Protein AF-A0A382Z9B0-F1 (afdb_monomer)

Secondary structure (DSSP, 8-state):
--BTTHHHHHHHHHS-S---TT----HHHHHHHHHHHHSSPPTT---PPPP------GGGEE-TT--EEE-TT-S-----EEEEEEEEE-TTS-EEEEEEEEEE----HHHHHH-GGGHHHHH-S-EEE-S--BSS---S-EEEEEEEEETTEEEEE---EEESGGGBSS-HHHHHHHHHTSGGGG-TT-EEEEE---S--SGGG-SS---TTEEEEEE-TTSSS-EEEEEEEPPGGGGSPPP----

InterPro domains:
  IPR036663 Fumarylacetoacetase-like, C-terminal domain superfamily [G3DSA:3.90.850.10] (28-233)
  IPR036663 Fumarylacetoacetase-like, C-terminal domain superfamily [SSF56529] (29-232)

Nearest PDB structures (foldseek):
  3bqb-assembly1_A  TM=8.529E-01  e=7.911E-12  Saccharolobus solfataricus P2
  2q1d-assembly1_X  TM=8.425E-01  e=8.908E-12  Saccharolobus solfataricus P2
  1wzo-assembly1_A  TM=6.781E-01  e=7.286E-09  Thermus thermophilus HB8
  1i7o-assembly3_C  TM=6.755E-01  e=1.672E-08  Escherichia coli
  5d2i-assembly2_B  TM=5.862E-01  e=6.032E-05  Pseudomonas putida

Organism: NCBI:txid408172

Sequence (247 aa):
LTHTGSMKSRDQMHSGDDMTSEEPVTDSAKMFQMGIDGGKPLPGERGVSPEWFYKGNGTIVRGPGEGLEIPAFALDGGEEPELAGCYFIDRTGTPRRVGFTLGNEWADHETERINYLYLAPSKLRSCAIGPELVTDFAFDELTLECKVERQGKAIYESGPLYSGEQYMSHTLSNCEDHHFKYPLHRVPGDAHVHFFGTSQLSYTTRDWKFQPGDVITISSDGFSAPLLNPVVGGSLDEGRVIRVIKA

Structure (mmCIF, N/CA/C/O backbone):
data_AF-A0A382Z9B0-F1
#
_entry.id   AF-A0A382Z9B0-F1
#
loop_
_atom_site.group_PDB
_atom_site.id
_atom_site.type_symbol
_atom_site.label_atom_id
_atom_site.label_alt_id
_atom_site.label_comp_id
_atom_site.label_asym_id
_atom_site.label_entity_id
_atom_site.label_seq_id
_atom_site.pdbx_PDB_ins_code
_atom_site.Cartn_x
_atom_site.Cartn_y
_atom_site.Cartn_z
_atom_site.occupancy
_atom_site.B_iso_or_equiv
_atom_site.auth_seq_id
_atom_site.auth_comp_id
_atom_site.auth_asym_id
_atom_site.auth_atom_id
_atom_site.pdbx_PDB_model_num
ATOM 1 N N . LEU A 1 1 ? 9.752 3.088 2.507 1.00 61.84 1 LEU A N 1
ATOM 2 C CA . LEU A 1 1 ? 10.674 4.252 2.501 1.00 61.84 1 LEU A CA 1
ATOM 3 C C . LEU A 1 1 ? 11.012 4.640 1.067 1.00 61.84 1 LEU A C 1
ATOM 5 O O . LEU A 1 1 ? 12.009 4.195 0.511 1.00 61.84 1 LEU A O 1
ATOM 9 N N . THR A 1 2 ? 10.148 5.429 0.450 1.00 61.72 2 THR A N 1
ATOM 10 C CA . THR A 1 2 ? 10.228 5.778 -0.978 1.00 61.72 2 THR A CA 1
ATOM 11 C C . THR A 1 2 ? 9.968 7.259 -1.180 1.00 61.72 2 THR A C 1
ATOM 13 O O . THR A 1 2 ? 10.646 7.876 -1.988 1.00 61.72 2 THR A O 1
ATOM 16 N N . HIS A 1 3 ? 9.057 7.870 -0.421 1.00 82.44 3 HIS A N 1
ATOM 17 C CA . HIS A 1 3 ? 8.809 9.311 -0.481 1.00 82.44 3 HIS A CA 1
ATOM 18 C C . HIS A 1 3 ? 9.841 10.083 0.324 1.00 82.44 3 HIS A C 1
ATOM 20 O O . HIS A 1 3 ? 10.155 9.736 1.462 1.00 82.44 3 HIS A O 1
ATOM 26 N N . THR A 1 4 ? 10.306 11.196 -0.230 1.00 63.88 4 THR A N 1
ATOM 27 C CA . THR A 1 4 ? 11.297 12.070 0.413 1.00 63.88 4 THR A CA 1
ATOM 28 C C . THR A 1 4 ? 10.815 12.684 1.731 1.00 63.88 4 THR A C 1
ATOM 30 O O . THR A 1 4 ? 11.615 12.888 2.642 1.00 63.88 4 THR A O 1
ATOM 33 N N . GLY A 1 5 ? 9.503 12.897 1.880 1.00 63.44 5 GLY A N 1
ATOM 34 C CA . GLY A 1 5 ? 8.887 13.338 3.138 1.00 63.44 5 GLY A CA 1
ATOM 35 C C . GLY A 1 5 ? 8.756 12.248 4.214 1.00 63.44 5 GLY A C 1
ATOM 36 O O . GLY A 1 5 ? 8.739 12.576 5.399 1.00 63.44 5 GLY A O 1
ATOM 37 N N . SER A 1 6 ? 8.739 10.964 3.824 1.00 63.03 6 SER A N 1
ATOM 38 C CA . SER A 1 6 ? 8.419 9.831 4.717 1.00 63.03 6 SER A CA 1
ATOM 39 C C . SER A 1 6 ? 9.467 9.564 5.799 1.00 63.03 6 SER A C 1
ATOM 41 O O . SER A 1 6 ? 9.141 9.023 6.858 1.00 63.03 6 SER A O 1
ATOM 43 N N . MET A 1 7 ? 10.715 9.985 5.558 1.00 64.62 7 MET A N 1
ATOM 44 C CA . MET A 1 7 ? 11.834 9.813 6.486 1.00 64.62 7 MET A CA 1
ATOM 45 C C . MET A 1 7 ? 11.515 10.398 7.864 1.00 64.62 7 MET A C 1
ATOM 47 O O . MET A 1 7 ? 11.692 9.713 8.862 1.00 64.62 7 MET A O 1
ATOM 51 N N . LYS A 1 8 ? 10.975 11.626 7.935 1.00 61.44 8 LYS A N 1
ATOM 52 C CA . LYS A 1 8 ? 10.704 12.281 9.226 1.00 61.44 8 LYS A CA 1
ATOM 53 C C . LYS A 1 8 ? 9.698 11.499 10.066 1.00 61.44 8 LYS A C 1
ATOM 55 O O . LYS A 1 8 ? 9.934 11.312 11.253 1.00 61.44 8 LYS A O 1
ATOM 60 N N . SER A 1 9 ? 8.607 11.026 9.463 1.00 61.91 9 SER A N 1
ATOM 61 C CA . SER A 1 9 ? 7.589 10.248 10.178 1.00 61.91 9 SER A CA 1
ATOM 62 C C . SER A 1 9 ? 8.124 8.886 10.627 1.00 61.91 9 SER A C 1
ATOM 64 O O . SER A 1 9 ? 7.876 8.482 11.758 1.00 61.91 9 SER A O 1
ATOM 66 N N . ARG A 1 10 ? 8.898 8.195 9.780 1.00 67.00 10 ARG A N 1
ATOM 67 C CA . ARG A 1 10 ? 9.476 6.876 10.096 1.00 67.00 10 ARG A CA 1
ATOM 68 C C . ARG A 1 10 ? 10.593 6.950 11.135 1.00 67.00 10 ARG A C 1
ATOM 70 O O . ARG A 1 10 ? 10.602 6.146 12.061 1.00 67.00 10 ARG A O 1
ATOM 77 N N . ASP A 1 11 ? 11.486 7.930 11.038 1.00 65.75 11 ASP A N 1
ATOM 78 C CA . ASP A 1 11 ? 12.537 8.131 12.037 1.00 65.75 11 ASP A CA 1
ATOM 79 C C . ASP A 1 11 ? 11.948 8.520 13.391 1.00 65.75 11 ASP A C 1
ATOM 81 O O . ASP A 1 11 ? 12.380 7.987 14.406 1.00 65.75 11 ASP A O 1
ATOM 85 N N . GLN A 1 12 ? 10.914 9.367 13.432 1.00 66.06 12 GLN A N 1
ATOM 86 C CA . GLN A 1 12 ? 10.213 9.693 14.681 1.00 66.06 12 GLN A CA 1
ATOM 87 C C . GLN A 1 12 ? 9.561 8.471 15.337 1.00 66.06 12 GLN A C 1
ATOM 89 O O . GLN A 1 12 ? 9.512 8.401 16.560 1.00 66.06 12 GLN A O 1
ATOM 94 N N . MET A 1 13 ? 9.076 7.499 14.557 1.00 65.38 13 MET A N 1
ATOM 95 C CA . MET A 1 13 ? 8.511 6.264 15.116 1.00 65.38 13 MET A CA 1
ATOM 96 C C . 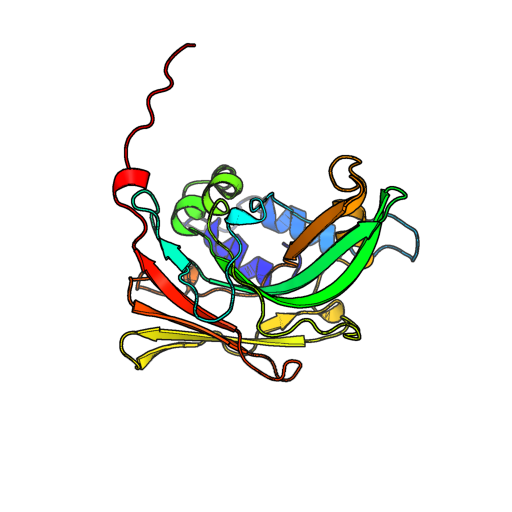MET A 1 13 ? 9.569 5.345 15.743 1.00 65.38 13 MET A C 1
ATOM 98 O O . MET A 1 13 ? 9.223 4.530 16.597 1.00 65.38 13 MET A O 1
ATOM 102 N N . HIS A 1 14 ? 10.837 5.463 15.336 1.00 67.38 14 HIS A N 1
ATOM 103 C CA . HIS A 1 14 ? 11.916 4.561 15.755 1.00 67.38 14 HIS A CA 1
ATOM 104 C C . HIS A 1 14 ? 13.039 5.230 16.560 1.00 67.38 14 HIS A C 1
ATOM 106 O O . HIS A 1 14 ? 13.919 4.531 17.055 1.00 67.38 14 HIS A O 1
ATOM 112 N N . SER A 1 15 ? 13.007 6.553 16.718 1.00 58.47 15 SER A N 1
ATOM 113 C CA . SER A 1 15 ? 13.896 7.299 17.613 1.00 58.47 15 SER A CA 1
ATOM 114 C C . SER A 1 15 ? 13.266 7.314 19.009 1.00 58.47 15 SER A C 1
ATOM 116 O O . SER A 1 15 ? 12.106 7.694 19.149 1.00 58.47 15 SER A O 1
ATOM 118 N N . GLY A 1 16 ? 13.980 6.856 20.040 1.00 52.59 16 GLY A N 1
ATOM 119 C CA . GLY A 1 16 ? 13.473 6.868 21.420 1.00 52.59 16 GLY A CA 1
ATOM 120 C C . GLY A 1 16 ? 13.246 8.288 21.969 1.00 52.59 16 GLY A C 1
ATOM 121 O O . GLY A 1 16 ? 13.796 9.255 21.449 1.00 52.59 16 GLY A O 1
ATOM 122 N N . ASP A 1 17 ? 12.465 8.415 23.050 1.00 47.28 17 ASP A N 1
ATOM 123 C CA . ASP A 1 17 ? 12.086 9.710 23.658 1.00 47.28 17 ASP A CA 1
ATOM 124 C C . ASP A 1 17 ? 13.247 10.454 24.382 1.00 47.28 17 ASP A C 1
ATOM 126 O O . ASP A 1 17 ? 13.067 11.592 24.813 1.00 47.28 17 ASP A O 1
ATOM 130 N N . ASP A 1 18 ? 14.448 9.866 24.483 1.00 45.31 18 ASP A N 1
ATOM 131 C CA . ASP A 1 18 ? 15.636 10.440 25.146 1.00 45.31 18 ASP A CA 1
ATOM 132 C C . ASP A 1 18 ? 16.760 10.737 24.131 1.00 45.31 18 ASP A C 1
ATOM 134 O O . ASP A 1 18 ? 17.672 9.938 23.920 1.00 45.31 18 ASP A O 1
ATOM 138 N N . MET A 1 19 ? 16.730 11.909 23.490 1.00 45.78 19 MET A N 1
ATOM 139 C CA . MET A 1 19 ? 17.732 12.270 22.477 1.00 45.78 19 MET A CA 1
ATOM 140 C C . MET A 1 19 ? 18.941 13.004 23.084 1.00 45.78 19 MET A C 1
ATOM 142 O O . MET A 1 19 ? 18.894 14.211 23.333 1.00 45.78 19 MET A O 1
ATOM 146 N N . THR A 1 20 ? 20.065 12.293 23.246 1.00 38.44 20 THR A N 1
ATOM 147 C CA . THR A 1 20 ? 21.415 12.893 23.276 1.00 38.44 20 THR A CA 1
ATOM 148 C C . THR A 1 20 ? 22.074 12.775 21.893 1.00 38.44 20 THR A C 1
ATOM 150 O O . THR A 1 20 ? 21.783 11.873 21.116 1.00 38.44 20 THR A O 1
ATOM 153 N N . SER A 1 21 ? 22.926 13.740 21.543 1.00 45.28 21 SER A N 1
ATOM 154 C CA . SER A 1 21 ? 23.361 14.089 20.178 1.00 45.28 21 SER A CA 1
ATOM 155 C C . SER A 1 21 ? 24.362 13.139 19.488 1.00 45.28 21 SER A C 1
ATOM 157 O O . SER A 1 21 ? 25.056 13.575 18.572 1.00 45.28 21 SER A O 1
ATOM 159 N N . GLU A 1 22 ? 24.474 11.876 19.904 1.00 44.75 22 GLU A N 1
ATOM 160 C CA . GLU A 1 22 ? 25.495 10.933 19.400 1.00 44.75 22 GLU A CA 1
ATOM 161 C C . GLU A 1 22 ? 24.966 9.506 19.116 1.00 44.75 22 GLU A C 1
ATOM 163 O O . GLU A 1 22 ? 25.732 8.545 19.166 1.00 44.75 22 GLU A O 1
ATOM 168 N N . GLU A 1 23 ? 23.679 9.320 18.793 1.00 51.16 23 GLU A N 1
ATOM 169 C CA . GLU A 1 23 ? 23.196 7.999 18.348 1.00 51.16 23 GLU A CA 1
ATOM 170 C C . GLU A 1 23 ? 23.497 7.698 16.862 1.00 51.16 23 GLU A C 1
ATOM 172 O O . GLU A 1 23 ? 23.471 8.598 16.014 1.00 51.16 23 GLU A O 1
ATOM 177 N N . PRO A 1 24 ? 23.782 6.423 16.516 1.00 53.41 24 PRO A N 1
ATOM 178 C CA . PRO A 1 24 ? 23.981 5.991 15.138 1.00 53.41 24 PRO A CA 1
ATOM 179 C C . PRO A 1 24 ? 22.693 6.146 14.319 1.00 53.41 24 PRO A C 1
ATOM 181 O O . PRO A 1 24 ? 21.609 5.795 14.771 1.00 53.41 24 PRO A O 1
ATOM 184 N N . VAL A 1 25 ? 22.836 6.615 13.075 1.00 69.62 25 VAL A N 1
ATOM 185 C CA . VAL A 1 25 ? 21.759 6.721 12.074 1.00 69.62 25 VAL A CA 1
ATOM 186 C C . VAL A 1 25 ? 20.903 5.442 12.068 1.00 69.62 25 VAL A C 1
ATOM 188 O O . VAL A 1 25 ? 21.455 4.341 11.941 1.00 69.62 25 VAL A O 1
ATOM 191 N N . THR A 1 26 ? 19.577 5.586 12.204 1.00 82.50 26 THR A N 1
ATOM 192 C CA . THR A 1 26 ? 18.617 4.467 12.169 1.00 82.50 26 THR A CA 1
ATOM 193 C C . THR A 1 26 ? 18.765 3.682 10.860 1.00 82.50 26 THR A C 1
ATOM 195 O O . THR A 1 26 ? 19.188 4.222 9.833 1.00 82.50 26 THR A O 1
ATOM 198 N N . ASP A 1 27 ? 18.415 2.394 10.849 1.00 84.94 27 ASP A N 1
ATOM 199 C CA . ASP A 1 27 ? 18.469 1.615 9.603 1.00 84.94 27 ASP A CA 1
ATOM 200 C C . ASP A 1 27 ? 17.491 2.155 8.544 1.00 84.94 27 ASP A C 1
ATOM 202 O O . ASP A 1 27 ? 17.803 2.121 7.353 1.00 84.94 27 ASP A O 1
ATOM 206 N N . SER A 1 28 ? 16.380 2.760 8.974 1.00 83.62 28 SER A N 1
ATOM 207 C CA . SER A 1 28 ? 15.452 3.503 8.115 1.00 83.62 28 SER A CA 1
ATOM 208 C C . SER A 1 28 ? 16.125 4.693 7.427 1.00 83.62 28 SER A C 1
ATOM 210 O O . SER A 1 28 ? 16.036 4.828 6.206 1.00 83.62 28 SER A O 1
ATOM 212 N N . ALA A 1 29 ? 16.864 5.520 8.170 1.00 86.06 29 ALA A N 1
ATOM 213 C CA . ALA A 1 29 ? 17.584 6.658 7.609 1.00 86.06 29 ALA A CA 1
ATOM 214 C C . ALA A 1 29 ? 18.728 6.220 6.677 1.00 86.06 29 ALA A C 1
ATOM 216 O O . ALA A 1 29 ? 18.922 6.822 5.618 1.00 86.06 29 ALA A O 1
ATOM 217 N N . LYS A 1 30 ? 19.441 5.127 6.994 1.00 89.75 30 LYS A N 1
ATOM 218 C CA . LYS A 1 30 ? 20.439 4.539 6.077 1.00 89.75 30 LYS A CA 1
ATOM 219 C C . LYS A 1 30 ? 19.795 4.070 4.772 1.00 89.75 30 LYS A C 1
ATOM 221 O O . LYS A 1 30 ? 20.284 4.415 3.700 1.00 89.75 30 LYS A O 1
ATOM 226 N N . MET A 1 31 ? 18.697 3.315 4.855 1.00 90.56 31 MET A N 1
ATOM 227 C CA . MET A 1 31 ? 17.948 2.836 3.686 1.00 90.56 31 MET A CA 1
ATOM 228 C C . MET A 1 31 ? 17.443 3.998 2.828 1.00 90.56 31 MET A C 1
ATOM 230 O O . MET A 1 31 ? 17.573 3.964 1.605 1.00 90.56 31 MET A O 1
ATOM 234 N N . PHE A 1 32 ? 16.919 5.049 3.461 1.00 89.25 32 PHE A N 1
ATOM 235 C CA . PHE A 1 32 ? 16.477 6.249 2.762 1.00 89.25 32 PHE A CA 1
ATOM 236 C C . PHE A 1 32 ? 17.632 6.943 2.027 1.00 89.25 32 PHE A C 1
ATOM 238 O O . PHE A 1 32 ? 17.496 7.255 0.843 1.00 89.25 32 PHE A O 1
ATOM 245 N N . GLN A 1 33 ? 18.785 7.115 2.684 1.00 91.94 33 GLN A N 1
ATOM 246 C CA . GLN A 1 33 ? 19.971 7.702 2.059 1.00 91.94 33 GLN A CA 1
ATOM 247 C C . GLN A 1 33 ? 20.458 6.867 0.866 1.00 91.94 33 GLN A C 1
ATOM 249 O O . GLN A 1 33 ? 20.724 7.422 -0.196 1.00 91.94 33 GLN A O 1
ATOM 254 N N . MET A 1 34 ? 20.486 5.535 0.987 1.00 95.12 34 MET A N 1
ATOM 255 C CA . MET A 1 34 ? 20.816 4.657 -0.142 1.00 95.12 34 MET A CA 1
ATOM 256 C C . MET A 1 34 ? 19.836 4.833 -1.316 1.00 95.12 34 MET A C 1
ATOM 258 O O . MET A 1 34 ? 20.242 4.763 -2.476 1.00 95.12 34 MET A O 1
ATOM 262 N N . GLY A 1 35 ? 18.553 5.075 -1.028 1.00 95.62 35 GLY A N 1
ATOM 263 C CA . GLY A 1 35 ? 17.548 5.414 -2.034 1.00 95.62 35 GLY A CA 1
ATOM 264 C C . GLY A 1 35 ? 17.842 6.741 -2.734 1.00 95.62 35 GLY A C 1
ATOM 265 O O . GLY A 1 35 ? 17.781 6.804 -3.954 1.00 95.62 35 GLY A O 1
ATOM 266 N N . ILE A 1 36 ? 18.230 7.787 -2.003 1.00 94.38 36 ILE A N 1
ATOM 267 C CA . ILE A 1 36 ? 18.643 9.065 -2.611 1.00 94.38 36 ILE A CA 1
ATOM 268 C C . ILE A 1 36 ? 19.871 8.883 -3.512 1.00 94.38 36 ILE A C 1
ATOM 270 O O . ILE A 1 36 ? 19.900 9.410 -4.623 1.00 94.38 36 ILE A O 1
ATOM 274 N N . ASP A 1 37 ? 20.853 8.109 -3.054 1.00 95.81 37 ASP A N 1
ATOM 275 C CA . ASP A 1 37 ? 22.136 7.961 -3.743 1.00 95.81 37 ASP A CA 1
ATOM 276 C C . ASP A 1 37 ? 22.056 7.048 -4.979 1.00 95.81 37 ASP A C 1
ATOM 278 O O . ASP A 1 37 ? 22.840 7.207 -5.915 1.00 95.81 37 ASP A O 1
ATOM 282 N N . GLY A 1 38 ? 21.131 6.080 -4.998 1.00 96.88 38 GLY A N 1
ATOM 283 C CA . GLY A 1 38 ? 21.094 5.048 -6.041 1.00 96.88 38 GLY A CA 1
ATOM 284 C C . GLY A 1 38 ? 19.711 4.539 -6.443 1.00 96.88 38 GLY A C 1
ATOM 285 O O . GLY A 1 38 ? 19.621 3.569 -7.194 1.00 96.88 38 GLY A O 1
ATOM 286 N N . GLY A 1 39 ? 18.626 5.141 -5.962 1.00 97.12 39 GLY A N 1
ATOM 287 C CA . GLY A 1 39 ? 17.252 4.733 -6.269 1.00 97.12 39 GLY A CA 1
ATOM 288 C C . GLY A 1 39 ? 16.742 5.195 -7.636 1.00 97.12 39 GLY A C 1
ATOM 289 O O . GLY A 1 39 ? 15.736 4.665 -8.115 1.00 97.12 39 GLY A O 1
ATOM 290 N N . LYS A 1 40 ? 17.441 6.136 -8.285 1.00 97.25 40 LYS A N 1
ATOM 291 C CA . LYS A 1 40 ? 17.119 6.664 -9.622 1.00 97.25 40 LYS A CA 1
ATOM 292 C C . LYS A 1 40 ? 18.201 6.302 -10.657 1.00 97.25 40 LYS A C 1
ATOM 294 O O . LYS A 1 40 ? 18.972 7.175 -11.055 1.00 97.25 40 LYS A O 1
ATOM 299 N N . PRO A 1 41 ? 18.312 5.020 -11.058 1.00 97.56 41 PRO A N 1
ATOM 300 C CA . PRO A 1 41 ? 19.312 4.567 -12.025 1.00 97.56 41 PRO A CA 1
ATOM 301 C C . PRO A 1 41 ? 19.012 5.072 -13.448 1.00 97.56 41 PRO A C 1
ATOM 303 O O . PRO A 1 41 ? 17.933 5.600 -13.727 1.00 97.56 41 PRO A O 1
ATOM 306 N N . LEU A 1 42 ? 19.957 4.873 -14.373 1.00 96.50 42 LEU A N 1
ATOM 307 C CA . LEU A 1 42 ? 19.725 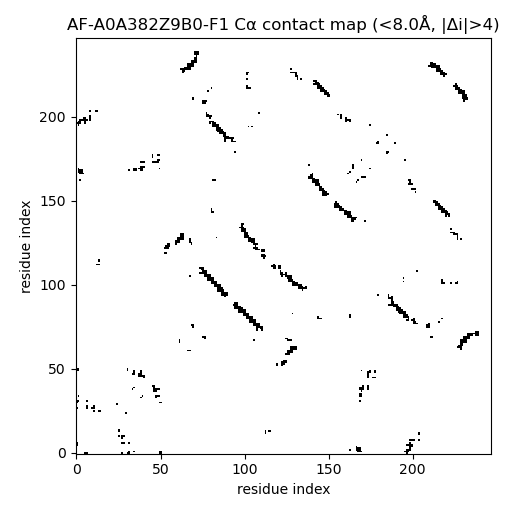5.129 -15.797 1.00 96.50 42 LEU A CA 1
ATOM 308 C C . LEU A 1 42 ? 18.677 4.155 -16.378 1.00 96.50 42 LEU A C 1
ATOM 310 O O . LEU A 1 42 ? 18.499 3.049 -15.860 1.00 96.50 42 LEU A O 1
ATOM 314 N N . PRO A 1 43 ? 17.989 4.517 -17.480 1.00 94.44 43 PRO A N 1
ATOM 315 C CA . PRO A 1 43 ? 17.015 3.633 -18.113 1.00 94.44 43 PRO A CA 1
ATOM 316 C C . PRO A 1 43 ? 17.599 2.258 -18.465 1.00 94.44 43 PRO A C 1
ATOM 318 O O . PRO A 1 43 ? 18.599 2.159 -19.173 1.00 94.44 43 PRO A O 1
ATOM 321 N N . GLY A 1 44 ? 16.938 1.193 -18.005 1.00 93.88 44 GLY A N 1
ATOM 322 C CA . GLY A 1 44 ? 17.359 -0.194 -18.234 1.00 93.88 44 GLY A CA 1
ATOM 323 C C . GLY A 1 44 ? 18.352 -0.746 -17.205 1.00 93.88 44 GLY A C 1
ATOM 324 O O . GLY A 1 44 ? 18.707 -1.922 -17.291 1.00 93.88 44 GLY A O 1
ATOM 325 N N . GLU A 1 45 ? 18.769 0.055 -16.225 1.00 97.44 45 GLU A N 1
ATOM 326 C CA . GLU A 1 45 ? 19.629 -0.377 -15.123 1.00 97.44 45 GLU A CA 1
ATOM 327 C C . GLU A 1 45 ? 18.825 -0.605 -13.837 1.00 97.44 45 GLU A C 1
ATOM 329 O O . GLU A 1 45 ? 17.805 0.037 -13.585 1.00 97.44 45 GLU A O 1
ATOM 334 N N . ARG A 1 46 ? 19.304 -1.531 -13.001 1.00 97.94 46 ARG A N 1
ATOM 335 C CA . ARG A 1 46 ? 18.761 -1.769 -11.659 1.00 97.94 46 ARG A CA 1
ATOM 336 C C . ARG A 1 46 ? 19.489 -0.885 -10.653 1.00 97.94 46 ARG A C 1
ATOM 338 O O . ARG A 1 46 ? 20.715 -0.950 -10.567 1.00 97.94 46 ARG A O 1
ATOM 345 N N . GLY A 1 47 ? 18.734 -0.120 -9.876 1.00 97.94 47 GLY A N 1
ATOM 346 C CA . GLY A 1 47 ? 19.247 0.726 -8.807 1.00 97.94 47 GLY A CA 1
ATOM 347 C C . GLY A 1 47 ? 19.285 0.025 -7.450 1.00 97.94 47 GLY A C 1
ATOM 348 O O . GLY A 1 47 ? 19.246 -1.202 -7.325 1.00 97.94 47 GLY A O 1
ATOM 349 N N . VAL A 1 48 ? 19.369 0.837 -6.400 1.00 97.50 48 VAL A N 1
ATOM 350 C CA . VAL A 1 48 ? 19.241 0.390 -5.011 1.00 97.50 48 VAL A CA 1
ATOM 351 C C . VAL A 1 48 ? 17.808 -0.071 -4.743 1.00 97.50 48 VAL A C 1
ATOM 353 O O . VAL A 1 48 ? 16.839 0.533 -5.208 1.00 97.50 48 VAL A O 1
ATOM 356 N N . SER A 1 49 ? 17.671 -1.130 -3.941 1.00 96.00 49 SER A N 1
ATOM 357 C CA . SER A 1 49 ? 16.360 -1.640 -3.540 1.00 96.00 49 SER A CA 1
ATOM 358 C C . SER A 1 49 ? 15.641 -0.677 -2.602 1.00 96.00 49 SER A C 1
ATOM 360 O O . SER A 1 49 ? 16.230 -0.325 -1.580 1.00 96.00 49 SER A O 1
ATOM 362 N N . PRO A 1 50 ? 14.367 -0.340 -2.863 1.00 95.12 50 PRO A N 1
ATOM 363 C CA . PRO A 1 50 ? 13.535 0.267 -1.839 1.00 95.12 50 PRO A CA 1
ATOM 364 C C . PRO A 1 50 ? 13.252 -0.746 -0.719 1.00 95.12 50 PRO A C 1
ATOM 366 O O . PRO A 1 50 ? 13.387 -1.967 -0.901 1.00 95.12 50 PRO A O 1
ATOM 369 N N . GLU A 1 51 ? 12.829 -0.231 0.434 1.00 92.62 51 GLU A N 1
ATOM 370 C CA . GLU A 1 51 ? 12.106 -1.023 1.430 1.00 92.62 51 GLU A CA 1
ATOM 371 C C . GLU A 1 51 ? 10.799 -1.529 0.807 1.00 92.62 51 GLU A C 1
ATOM 373 O O . GLU A 1 51 ? 10.064 -0.756 0.191 1.00 92.62 51 GLU A O 1
ATOM 378 N N . TRP A 1 52 ? 10.501 -2.814 0.983 1.00 92.50 52 TRP A N 1
ATOM 379 C CA . TRP A 1 52 ? 9.232 -3.404 0.577 1.00 92.50 52 TRP A CA 1
ATOM 380 C C . TRP A 1 52 ? 8.829 -4.501 1.564 1.00 92.50 52 TRP A C 1
ATOM 382 O O . TRP A 1 52 ? 9.678 -5.117 2.213 1.00 92.50 52 TRP A O 1
ATOM 392 N N . PHE A 1 53 ? 7.531 -4.766 1.656 1.00 93.81 53 PHE A N 1
ATOM 393 C CA . PHE A 1 53 ? 6.968 -5.838 2.469 1.00 93.81 53 PHE A CA 1
ATOM 394 C C . PHE A 1 53 ? 5.766 -6.463 1.756 1.00 93.81 53 PHE A C 1
ATOM 396 O O . PHE A 1 53 ? 5.163 -5.869 0.863 1.00 93.81 53 PHE A O 1
ATOM 403 N N . TYR A 1 54 ? 5.413 -7.687 2.148 1.00 95.62 54 TYR A N 1
ATOM 404 C CA . TYR A 1 54 ? 4.217 -8.352 1.646 1.00 95.62 54 TYR A CA 1
ATOM 405 C C . TYR A 1 54 ? 3.005 -7.967 2.495 1.00 95.62 54 TYR A C 1
ATOM 407 O O . TYR A 1 54 ? 2.960 -8.257 3.689 1.00 95.62 54 TYR A O 1
ATOM 415 N N . LYS A 1 55 ? 2.019 -7.336 1.857 1.00 95.56 55 LYS A N 1
ATOM 416 C CA . LYS A 1 55 ? 0.790 -6.870 2.505 1.00 95.56 55 LYS A CA 1
ATOM 417 C C . LYS A 1 55 ? -0.213 -8.000 2.767 1.00 95.56 55 LYS A C 1
ATOM 419 O O . LYS A 1 55 ? -0.845 -8.055 3.817 1.00 95.56 55 LYS A O 1
ATOM 424 N N . GLY A 1 56 ? -0.364 -8.901 1.801 1.00 95.44 56 GLY A N 1
ATOM 425 C CA . GLY A 1 56 ? -1.379 -9.949 1.802 1.00 95.44 56 GLY A CA 1
ATOM 426 C C . GLY A 1 56 ? -1.774 -10.340 0.380 1.00 95.44 56 GLY A C 1
ATOM 427 O O . GLY A 1 56 ? -1.126 -9.944 -0.586 1.00 95.44 56 GLY A O 1
ATOM 428 N N . ASN A 1 57 ? -2.831 -11.141 0.256 1.00 95.56 57 ASN A N 1
ATOM 429 C CA . ASN A 1 57 ? -3.357 -11.598 -1.033 1.00 95.56 57 ASN A CA 1
ATOM 430 C C . ASN A 1 57 ? -4.658 -10.852 -1.400 1.00 95.56 57 ASN A C 1
ATOM 432 O O . ASN A 1 57 ? -5.096 -9.948 -0.697 1.00 95.56 57 ASN A O 1
ATOM 436 N N . GLY A 1 58 ? -5.323 -11.252 -2.484 1.00 95.44 58 GLY A N 1
ATOM 437 C CA . GLY A 1 58 ? -6.554 -10.591 -2.933 1.00 95.44 58 GLY A CA 1
ATOM 438 C C . GLY A 1 58 ? -7.712 -10.574 -1.921 1.00 95.44 58 GLY A C 1
ATOM 439 O O . GLY A 1 58 ? -8.613 -9.758 -2.073 1.00 95.44 58 GLY A O 1
ATOM 440 N N . THR A 1 59 ? -7.716 -11.416 -0.877 1.00 96.19 59 THR A N 1
ATOM 441 C CA . THR A 1 59 ? -8.844 -11.488 0.075 1.00 96.19 59 THR A CA 1
ATOM 442 C C . THR A 1 59 ? -8.878 -10.327 1.069 1.00 96.19 59 THR A C 1
ATOM 444 O O . THR A 1 59 ? -9.899 -10.102 1.722 1.00 96.19 59 THR A O 1
ATOM 447 N N . ILE A 1 60 ? -7.767 -9.601 1.213 1.00 96.25 60 ILE A N 1
ATOM 448 C CA . ILE A 1 60 ? -7.647 -8.466 2.139 1.00 96.25 60 ILE A CA 1
ATOM 449 C C . ILE A 1 60 ? -7.968 -7.117 1.479 1.00 96.25 60 ILE A C 1
ATOM 451 O O . ILE A 1 60 ? -8.031 -6.103 2.171 1.00 96.25 60 ILE A O 1
ATOM 455 N N . VAL A 1 61 ? -8.166 -7.099 0.157 1.00 98.00 61 VAL A N 1
ATOM 456 C CA . VAL A 1 61 ? -8.462 -5.879 -0.599 1.00 98.00 61 VAL A CA 1
ATOM 457 C C . VAL A 1 61 ? -9.911 -5.464 -0.353 1.00 98.00 61 VAL A C 1
ATOM 459 O O . VAL A 1 61 ? -10.809 -6.308 -0.274 1.00 98.00 61 VAL A O 1
ATOM 462 N N . ARG A 1 62 ? -10.118 -4.159 -0.207 1.00 98.50 62 ARG A N 1
ATOM 463 C CA . ARG A 1 62 ? -11.404 -3.504 0.005 1.00 98.50 62 ARG A CA 1
ATOM 464 C C . ARG A 1 62 ? -11.634 -2.428 -1.048 1.00 98.50 62 ARG A C 1
ATOM 466 O O . ARG A 1 62 ? -10.694 -1.777 -1.503 1.00 98.50 62 ARG A O 1
ATOM 473 N N . GLY A 1 63 ? -12.886 -2.261 -1.440 1.00 98.19 63 GLY A N 1
ATOM 474 C CA . GLY A 1 63 ? -13.337 -1.185 -2.310 1.00 98.19 63 GLY A CA 1
ATOM 475 C C . GLY A 1 63 ? -13.818 0.047 -1.534 1.00 98.19 63 GLY A C 1
ATOM 476 O O . GLY A 1 63 ? -13.821 0.061 -0.299 1.00 98.19 63 GLY A O 1
ATOM 477 N N . PRO A 1 64 ? -14.274 1.085 -2.251 1.00 98.06 64 PRO A N 1
ATOM 478 C CA . PRO A 1 64 ? -14.916 2.245 -1.644 1.00 98.06 64 PRO A CA 1
ATOM 479 C C . PRO A 1 64 ? -16.162 1.849 -0.839 1.00 98.06 64 PRO A C 1
ATOM 481 O O . PRO A 1 64 ? -17.010 1.092 -1.305 1.00 98.06 64 PRO A O 1
ATOM 484 N N . GLY A 1 65 ? -16.282 2.389 0.368 1.00 98.19 65 GLY A N 1
ATOM 485 C CA . GLY A 1 65 ? -17.374 2.151 1.310 1.00 98.19 65 GLY A CA 1
ATOM 486 C C . GLY A 1 65 ? -17.230 0.874 2.140 1.00 98.19 65 GLY A C 1
ATOM 487 O O . GLY A 1 65 ? -17.978 0.695 3.100 1.00 98.19 65 GLY A O 1
ATOM 488 N N . GLU A 1 66 ? -16.273 0.001 1.820 1.00 98.44 66 GLU A N 1
ATOM 489 C CA . GLU A 1 66 ? -16.042 -1.229 2.576 1.00 98.44 66 GLU A CA 1
ATOM 490 C C . GLU A 1 66 ? -15.185 -0.987 3.827 1.00 98.44 66 GLU A C 1
ATOM 492 O O . GLU A 1 66 ? -14.342 -0.089 3.867 1.00 98.44 66 GLU A O 1
ATOM 497 N N . GLY A 1 67 ? -15.411 -1.800 4.862 1.00 98.06 67 GLY A N 1
ATOM 498 C CA . GLY A 1 67 ? -14.795 -1.627 6.175 1.00 98.06 67 GLY A CA 1
ATOM 499 C C . GLY A 1 67 ? -13.296 -1.932 6.208 1.00 98.06 67 GLY A C 1
ATOM 500 O O . GLY A 1 67 ? -12.862 -2.984 5.734 1.00 98.06 67 GLY A O 1
ATOM 501 N N . LEU A 1 68 ? -12.526 -1.039 6.835 1.00 98.31 68 LEU A N 1
ATOM 502 C CA . LEU A 1 68 ? -11.152 -1.287 7.272 1.00 98.31 68 LEU A CA 1
ATOM 503 C C . LEU A 1 68 ? -11.173 -1.766 8.722 1.00 98.31 68 LEU A C 1
ATOM 505 O O . LEU A 1 68 ? -11.567 -1.038 9.634 1.00 98.31 68 LEU A O 1
ATOM 509 N N . GLU A 1 69 ? -10.807 -3.027 8.920 1.00 96.81 69 GLU A N 1
ATOM 510 C CA . GLU A 1 69 ? -10.949 -3.704 10.205 1.00 96.81 69 GLU A CA 1
ATOM 511 C C . GLU A 1 69 ? -9.816 -3.337 11.165 1.00 96.81 69 GLU A C 1
ATOM 513 O O . GLU A 1 69 ? -8.646 -3.267 10.781 1.00 96.81 69 GLU A O 1
ATOM 518 N N . ILE A 1 70 ? -10.161 -3.162 12.441 1.00 96.56 70 ILE A N 1
ATOM 519 C CA . ILE A 1 70 ? -9.222 -3.233 13.565 1.00 96.56 70 ILE A CA 1
ATOM 520 C C . ILE A 1 70 ? -9.403 -4.615 14.209 1.00 96.56 70 ILE A C 1
ATOM 522 O O . ILE A 1 70 ? -10.360 -4.796 14.973 1.00 96.56 70 ILE A O 1
ATOM 526 N N . PRO A 1 71 ? -8.547 -5.609 13.894 1.00 93.94 71 PRO A N 1
ATOM 527 C CA . PRO A 1 71 ? -8.634 -6.939 14.490 1.00 93.94 71 PRO A CA 1
ATOM 528 C C . PRO A 1 71 ? -8.567 -6.889 16.015 1.00 93.94 71 PRO A C 1
ATOM 530 O O . PRO A 1 71 ? -7.891 -6.038 16.584 1.00 93.94 71 PRO A O 1
ATOM 533 N N . ALA A 1 72 ? -9.192 -7.850 16.697 1.00 93.69 72 ALA A N 1
ATOM 534 C CA . ALA A 1 72 ? -9.258 -7.848 18.164 1.00 93.69 72 ALA A CA 1
ATOM 535 C C . ALA A 1 72 ? -7.885 -7.935 18.870 1.00 93.69 72 ALA A C 1
ATOM 537 O O . ALA A 1 72 ? -7.780 -7.593 20.046 1.00 93.69 72 ALA A O 1
ATOM 538 N N . PHE A 1 73 ? -6.843 -8.408 18.176 1.00 93.69 73 PHE A N 1
ATOM 539 C CA . PHE A 1 73 ? -5.464 -8.441 18.678 1.00 93.69 73 PHE A CA 1
ATOM 540 C C . PHE A 1 73 ? -4.634 -7.212 18.280 1.00 93.69 73 PHE A C 1
ATOM 542 O O . PHE A 1 73 ? -3.500 -7.087 18.743 1.00 93.69 73 PHE A O 1
ATOM 549 N N . ALA A 1 74 ? -5.145 -6.362 17.384 1.00 95.00 74 ALA A N 1
ATOM 550 C CA . ALA A 1 74 ? -4.444 -5.171 16.932 1.00 95.00 74 ALA A CA 1
ATOM 551 C C . ALA A 1 74 ? -4.414 -4.122 18.046 1.00 95.00 74 ALA A C 1
ATOM 553 O O . ALA A 1 74 ? -5.337 -4.024 18.858 1.00 95.00 74 ALA A O 1
ATOM 554 N N . LEU A 1 75 ? -3.338 -3.343 18.085 1.00 95.19 75 LEU A N 1
ATOM 555 C CA . LEU A 1 75 ? -3.163 -2.296 19.093 1.00 95.19 75 LEU A CA 1
ATOM 556 C C . LEU A 1 75 ? -3.749 -0.958 18.634 1.00 95.19 75 LEU A C 1
ATOM 558 O O . LEU A 1 75 ? -4.153 -0.146 19.473 1.00 95.19 75 LEU A O 1
ATOM 562 N N . ASP A 1 76 ? -3.839 -0.765 17.318 1.00 94.88 76 ASP A N 1
ATOM 563 C CA . ASP A 1 76 ? -4.480 0.370 16.665 1.00 94.88 76 ASP A CA 1
ATOM 564 C C . ASP A 1 76 ? -4.808 0.057 15.190 1.00 94.88 76 ASP A C 1
ATOM 566 O O . ASP A 1 76 ? -4.448 -1.000 14.660 1.00 94.88 76 ASP A O 1
ATOM 570 N N . GLY A 1 77 ? -5.480 1.000 14.533 1.00 94.06 77 GLY A N 1
ATOM 571 C CA . GLY A 1 77 ? -5.476 1.165 13.082 1.00 94.06 77 GLY A CA 1
ATOM 572 C C . GLY A 1 77 ? -4.604 2.350 12.658 1.00 94.06 77 GLY A C 1
ATOM 573 O O . GLY A 1 77 ? -4.167 3.148 13.490 1.00 94.06 77 GLY A O 1
ATOM 574 N N . GLY A 1 78 ? -4.361 2.494 11.363 1.00 95.62 78 GLY A N 1
ATOM 575 C CA . GLY A 1 78 ? -3.451 3.505 10.847 1.00 95.62 78 GLY A CA 1
ATOM 576 C C . GLY A 1 78 ? -3.607 3.661 9.351 1.00 95.62 78 GLY A C 1
ATOM 577 O O . GLY A 1 78 ? -3.455 2.697 8.606 1.00 95.62 78 GLY A O 1
ATOM 578 N N . GLU A 1 79 ? -3.941 4.867 8.914 1.00 96.62 79 GLU A N 1
ATOM 579 C CA . GLU A 1 79 ? -4.072 5.196 7.505 1.00 96.62 79 GLU A CA 1
ATOM 580 C C . GLU A 1 79 ? -2.706 5.485 6.878 1.00 96.62 79 GLU A C 1
ATOM 582 O O . GLU A 1 79 ? -1.891 6.219 7.437 1.00 96.62 79 GLU A O 1
ATOM 587 N N . GLU A 1 80 ? -2.474 4.935 5.691 1.00 96.88 80 GLU A N 1
ATOM 588 C CA . GLU A 1 80 ? -1.353 5.312 4.832 1.00 96.88 80 GLU A CA 1
ATOM 589 C C . GLU A 1 80 ? -1.932 5.636 3.451 1.00 96.88 80 GLU A C 1
ATOM 591 O O . GLU A 1 80 ? -2.197 4.729 2.656 1.00 96.88 80 GLU A O 1
ATOM 596 N N . PRO A 1 81 ? -2.238 6.920 3.189 1.00 96.56 81 PRO A N 1
ATOM 597 C CA . PRO A 1 81 ? -2.791 7.353 1.916 1.00 96.56 81 PRO A CA 1
ATOM 598 C C . PRO A 1 81 ? -1.719 7.337 0.829 1.00 96.56 81 PRO A C 1
ATOM 600 O O . PRO A 1 81 ? -0.696 8.014 0.934 1.00 96.56 81 PRO A O 1
ATOM 603 N N . GLU A 1 82 ? -1.966 6.583 -0.236 1.00 95.69 82 GLU A N 1
ATOM 604 C CA . GLU A 1 82 ? -0.968 6.327 -1.270 1.00 95.69 82 GLU A CA 1
ATOM 605 C C . GLU A 1 82 ? -1.562 6.285 -2.677 1.00 95.69 82 GLU A C 1
ATOM 607 O O . GLU A 1 82 ? -2.760 6.084 -2.885 1.00 95.69 82 GLU A O 1
ATOM 612 N N . LEU A 1 83 ? -0.676 6.405 -3.665 1.00 95.88 83 LEU A N 1
ATOM 613 C CA . LEU A 1 83 ? -0.938 5.946 -5.021 1.00 95.88 83 LEU A CA 1
ATOM 614 C C . LEU A 1 83 ? -0.520 4.474 -5.122 1.00 95.88 83 LEU A C 1
ATOM 616 O O . LEU A 1 83 ? 0.590 4.115 -4.723 1.00 95.88 83 LEU A O 1
ATOM 620 N N . ALA A 1 84 ? -1.380 3.629 -5.686 1.00 97.69 84 ALA A N 1
ATOM 621 C CA . ALA A 1 84 ? -1.097 2.216 -5.901 1.00 97.69 84 ALA A CA 1
ATOM 622 C C . ALA A 1 84 ? -1.117 1.868 -7.394 1.00 97.69 84 ALA A C 1
ATOM 624 O O . ALA A 1 84 ? -2.042 2.227 -8.124 1.00 97.69 84 ALA A O 1
ATOM 625 N N . GLY A 1 85 ? -0.099 1.148 -7.860 1.00 98.25 85 GLY A N 1
ATOM 626 C CA . GLY A 1 85 ? -0.052 0.596 -9.213 1.00 98.25 85 GLY A CA 1
ATOM 627 C C . GLY A 1 85 ? -0.793 -0.735 -9.290 1.00 98.25 85 GLY A C 1
ATOM 628 O O . GLY A 1 85 ? -0.621 -1.588 -8.419 1.00 98.25 85 GLY A O 1
ATOM 629 N N . CYS A 1 86 ? -1.584 -0.933 -10.342 1.00 98.56 86 CYS A N 1
ATOM 630 C CA . CYS A 1 86 ? -2.302 -2.180 -10.605 1.00 98.56 86 CYS A CA 1
ATOM 631 C C . CYS A 1 86 ? -1.704 -2.898 -11.815 1.00 98.56 86 CYS A C 1
ATOM 633 O O . CYS A 1 86 ? -1.512 -2.297 -12.876 1.00 98.56 86 CYS A O 1
ATOM 635 N N . TYR A 1 87 ? -1.450 -4.197 -11.674 1.00 98.69 87 TYR A N 1
ATOM 636 C CA . TYR A 1 87 ? -0.759 -5.007 -12.675 1.00 98.69 87 TYR A CA 1
ATOM 637 C C . TYR A 1 87 ? -1.431 -6.361 -12.861 1.00 98.69 87 TYR A C 1
ATOM 639 O O . TYR A 1 87 ? -2.036 -6.896 -11.933 1.00 98.69 87 TYR A O 1
ATOM 647 N N . PHE A 1 88 ? -1.228 -6.963 -14.029 1.00 98.50 88 PHE A N 1
ATOM 648 C CA . PHE A 1 88 ? -1.410 -8.398 -14.227 1.00 98.50 88 PHE A CA 1
ATOM 649 C C . PHE A 1 88 ? -0.169 -9.011 -14.869 1.00 98.50 88 PHE A C 1
ATOM 651 O O . PHE A 1 88 ? 0.591 -8.329 -15.560 1.00 98.50 88 PHE A O 1
ATOM 658 N N . ILE A 1 89 ? 0.027 -10.308 -14.669 1.00 98.75 89 ILE A N 1
ATOM 659 C CA . ILE A 1 89 ? 1.076 -11.066 -15.341 1.00 98.75 89 ILE A CA 1
ATOM 660 C C . ILE A 1 89 ? 0.479 -11.747 -16.565 1.00 98.75 89 ILE A C 1
ATOM 662 O O . ILE A 1 89 ? -0.435 -12.569 -16.461 1.00 98.75 89 ILE A O 1
ATOM 666 N N . ASP A 1 90 ? 0.986 -11.408 -17.748 1.00 98.56 90 ASP A N 1
ATOM 667 C CA . ASP A 1 90 ? 0.478 -11.995 -18.981 1.00 98.56 90 ASP A CA 1
ATOM 668 C C . ASP A 1 90 ? 0.858 -13.480 -19.132 1.00 98.56 90 ASP A C 1
ATOM 670 O O . ASP A 1 90 ? 1.610 -14.061 -18.348 1.00 98.56 90 ASP A O 1
ATOM 674 N N . ARG A 1 91 ? 0.344 -14.117 -20.191 1.00 98.31 91 ARG A N 1
ATOM 675 C CA . ARG A 1 91 ? 0.558 -15.550 -20.470 1.00 98.31 91 ARG A CA 1
ATOM 676 C C . ARG A 1 91 ? 2.030 -15.947 -20.638 1.00 98.31 91 ARG A C 1
ATOM 678 O O . ARG A 1 91 ? 2.332 -17.134 -20.603 1.00 98.31 91 ARG A O 1
ATOM 685 N N . THR A 1 92 ? 2.924 -14.983 -20.852 1.00 98.12 92 THR A N 1
ATOM 686 C CA . THR A 1 92 ? 4.367 -15.202 -21.019 1.00 98.12 92 THR A CA 1
ATOM 687 C C . THR A 1 92 ? 5.156 -14.996 -19.725 1.00 98.12 92 THR A C 1
ATOM 689 O O . THR A 1 92 ? 6.368 -15.187 -19.721 1.00 98.12 92 THR A O 1
ATOM 692 N N . GLY A 1 93 ? 4.491 -14.618 -18.627 1.00 98.12 93 GLY A N 1
ATOM 693 C CA . GLY A 1 93 ? 5.154 -14.238 -17.378 1.00 98.12 93 GLY A CA 1
ATOM 694 C C . GLY A 1 93 ? 5.653 -12.789 -17.379 1.00 98.12 93 GLY A C 1
ATOM 695 O O . GLY A 1 93 ? 6.492 -12.431 -16.552 1.00 98.12 93 GLY A O 1
ATOM 696 N N . THR A 1 94 ? 5.182 -11.954 -18.313 1.00 98.50 94 THR A N 1
ATOM 697 C CA . THR A 1 94 ? 5.569 -10.540 -18.391 1.00 98.50 94 THR A CA 1
ATOM 698 C C . THR A 1 94 ? 4.592 -9.686 -17.578 1.00 98.50 94 THR A C 1
ATOM 700 O O . THR A 1 94 ? 3.389 -9.733 -17.856 1.00 98.50 94 THR A O 1
ATOM 703 N N . PRO A 1 95 ? 5.067 -8.884 -16.607 1.00 98.50 95 PRO A N 1
ATOM 704 C CA . PRO A 1 95 ? 4.218 -7.930 -15.905 1.00 98.50 95 PRO A CA 1
ATOM 705 C C . PRO A 1 95 ? 3.671 -6.857 -16.848 1.00 98.50 95 PRO A C 1
ATOM 707 O O . PRO A 1 95 ? 4.390 -6.314 -17.689 1.00 98.50 95 PRO A O 1
ATOM 710 N N . ARG A 1 96 ? 2.391 -6.530 -16.692 1.00 98.44 96 ARG A N 1
ATOM 711 C CA . ARG A 1 96 ? 1.683 -5.485 -17.432 1.00 98.44 96 ARG A CA 1
ATOM 712 C C . ARG A 1 96 ? 1.018 -4.554 -16.436 1.00 98.44 96 ARG A C 1
ATOM 714 O O . ARG A 1 96 ? 0.093 -4.962 -15.738 1.00 98.44 96 ARG A O 1
ATOM 721 N N . ARG A 1 97 ? 1.476 -3.305 -16.379 1.00 98.38 97 ARG A N 1
ATOM 722 C CA . ARG A 1 97 ? 0.788 -2.247 -15.636 1.00 98.38 97 ARG A CA 1
ATOM 723 C C . ARG A 1 97 ? -0.499 -1.887 -16.369 1.00 98.38 97 ARG A C 1
ATOM 725 O O . ARG A 1 97 ? -0.465 -1.598 -17.562 1.00 98.38 97 ARG A O 1
ATOM 732 N N . VAL A 1 98 ? -1.612 -1.924 -15.650 1.00 98.25 98 VAL A N 1
ATOM 733 C CA . VAL A 1 98 ? -2.927 -1.512 -16.153 1.00 98.25 98 VAL A CA 1
ATOM 734 C C . VAL A 1 98 ? -3.133 -0.022 -15.915 1.00 98.25 98 VAL A C 1
ATOM 736 O O . VAL A 1 98 ? -3.633 0.673 -16.790 1.00 98.25 98 VAL A O 1
ATOM 739 N N . GLY A 1 99 ? -2.724 0.470 -14.746 1.00 97.94 99 GLY A N 1
ATOM 740 C CA . GLY A 1 99 ? -2.906 1.860 -14.349 1.00 97.94 99 GLY A CA 1
ATOM 741 C C . GLY A 1 99 ? -2.632 2.068 -12.867 1.00 97.94 99 GLY A C 1
ATOM 742 O O . GLY A 1 99 ? -2.017 1.216 -12.216 1.00 97.94 99 GLY A O 1
ATOM 743 N N . PHE A 1 100 ? -3.130 3.182 -12.344 1.00 98.12 100 PHE A N 1
ATOM 744 C CA . PHE A 1 100 ? -2.994 3.573 -10.948 1.00 98.12 100 PHE A CA 1
ATOM 745 C C . PHE A 1 100 ? -4.335 3.899 -10.304 1.00 98.12 100 PHE A C 1
ATOM 747 O O . PHE A 1 100 ? -5.283 4.299 -10.973 1.00 98.12 100 PHE A O 1
ATOM 754 N N . THR A 1 101 ? -4.392 3.744 -8.990 1.00 98.12 101 THR A N 1
ATOM 755 C CA . THR A 1 101 ? -5.565 4.020 -8.161 1.00 98.12 101 THR A CA 1
ATOM 756 C C . THR A 1 101 ? -5.134 4.703 -6.872 1.00 98.12 101 THR A C 1
ATOM 758 O O . THR A 1 101 ? -4.022 4.462 -6.396 1.00 98.12 101 THR A O 1
ATOM 761 N N . LEU A 1 102 ? -6.020 5.494 -6.264 1.00 98.12 102 LEU A N 1
ATOM 762 C CA . LEU A 1 102 ? -5.858 5.837 -4.853 1.00 98.12 102 LEU A CA 1
ATOM 763 C C . LEU A 1 102 ? -5.903 4.558 -4.018 1.00 98.12 102 LEU A C 1
ATOM 765 O O . LEU A 1 102 ? -6.586 3.589 -4.379 1.00 98.12 102 LEU A O 1
ATOM 769 N N . GLY A 1 103 ? -5.180 4.568 -2.907 1.00 97.94 103 GLY A N 1
ATOM 770 C CA . GLY A 1 103 ? -5.147 3.463 -1.975 1.00 97.94 103 GLY A CA 1
ATOM 771 C C . GLY A 1 103 ? -4.947 3.908 -0.533 1.00 97.94 103 GLY A C 1
ATOM 772 O O . GLY A 1 103 ? -4.382 4.964 -0.260 1.00 97.94 103 GLY A O 1
ATOM 773 N N . ASN A 1 104 ? -5.417 3.067 0.383 1.00 98.19 104 ASN A N 1
ATOM 774 C CA . ASN A 1 104 ? -5.127 3.147 1.808 1.00 98.19 104 ASN A CA 1
ATOM 775 C C . ASN A 1 104 ? -4.433 1.855 2.247 1.00 98.19 104 ASN A C 1
ATOM 777 O O . ASN A 1 104 ? -5.0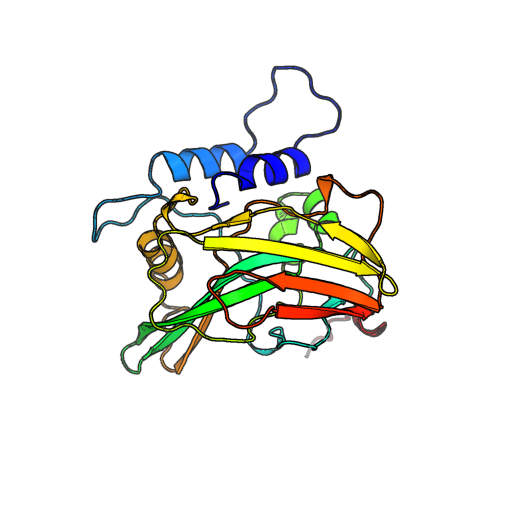64 0.788 2.293 1.00 98.19 104 ASN A O 1
ATOM 781 N N . GLU A 1 105 ? -3.144 1.941 2.563 1.00 96.88 105 GLU A N 1
ATOM 782 C CA . GLU A 1 105 ? -2.397 0.842 3.169 1.00 96.88 105 GLU A CA 1
ATOM 783 C C . GLU A 1 105 ? -2.656 0.840 4.684 1.00 96.88 105 GLU A C 1
ATOM 785 O O . GLU A 1 105 ? -1.951 1.443 5.479 1.00 96.88 105 GLU A O 1
ATOM 790 N N . TRP A 1 106 ? -3.745 0.188 5.091 1.00 97.50 106 TRP A N 1
ATOM 791 C CA . TRP A 1 106 ? -4.184 0.192 6.487 1.00 97.50 106 TRP A CA 1
ATOM 792 C C . TRP A 1 106 ? -3.249 -0.630 7.380 1.00 97.50 106 TRP A C 1
ATOM 794 O O . TRP A 1 106 ? -3.063 -1.817 7.122 1.00 97.50 106 TRP A O 1
ATOM 804 N N . ALA A 1 107 ? -2.693 -0.049 8.440 1.00 96.12 107 ALA A N 1
ATOM 805 C CA . ALA A 1 107 ? -1.630 -0.657 9.242 1.00 96.12 107 ALA A CA 1
ATOM 806 C C . ALA A 1 107 ? -1.870 -0.552 10.758 1.00 96.12 107 ALA A C 1
ATOM 808 O O . ALA A 1 107 ? -2.733 0.180 11.227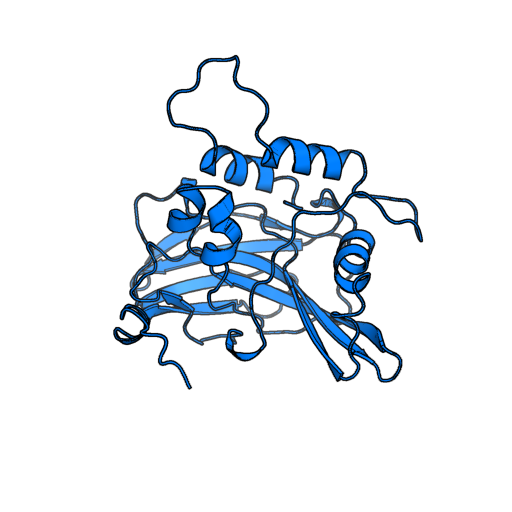 1.00 96.12 107 ALA A O 1
ATOM 809 N N . ASP A 1 108 ? -1.084 -1.298 11.535 1.00 96.00 108 ASP A N 1
ATOM 810 C CA . ASP A 1 108 ? -1.044 -1.220 13.001 1.00 96.00 108 ASP A CA 1
ATOM 811 C C . ASP A 1 108 ? 0.283 -0.589 13.454 1.00 96.00 108 ASP A C 1
ATOM 813 O O . ASP A 1 108 ? 1.247 -1.280 13.801 1.00 96.00 108 ASP A O 1
ATOM 817 N N . HIS A 1 109 ? 0.361 0.743 13.394 1.00 93.69 109 HIS A N 1
ATOM 818 C CA . HIS A 1 109 ? 1.592 1.486 13.700 1.00 93.69 109 HIS A CA 1
ATOM 819 C C . HIS A 1 109 ? 2.067 1.307 15.140 1.00 93.69 109 HIS A C 1
ATOM 821 O O . HIS A 1 109 ? 3.263 1.383 15.411 1.00 93.69 109 HIS A O 1
ATOM 827 N N . GLU A 1 110 ? 1.157 1.020 16.068 1.00 95.00 110 GLU A N 1
ATOM 828 C CA . GLU A 1 110 ? 1.521 0.751 17.455 1.00 95.00 110 GLU A CA 1
ATOM 829 C C . GLU A 1 110 ? 2.255 -0.579 17.601 1.00 95.00 110 GLU A C 1
ATOM 831 O O . GLU A 1 110 ? 3.259 -0.641 18.309 1.00 95.00 110 GLU A O 1
ATOM 836 N N . THR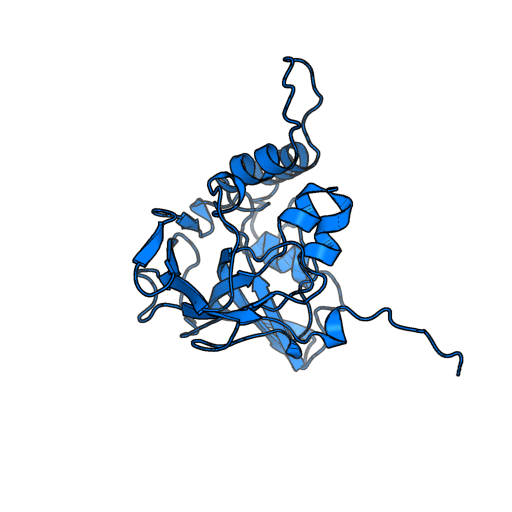 A 1 111 ? 1.847 -1.610 16.857 1.00 95.69 111 THR A N 1
ATOM 837 C CA . THR A 1 111 ? 2.617 -2.856 16.751 1.00 95.69 111 THR A CA 1
ATOM 838 C C . THR A 1 111 ? 3.991 -2.629 16.116 1.00 95.69 111 THR A C 1
ATOM 840 O O . THR A 1 111 ? 4.984 -3.163 16.612 1.00 95.69 111 THR A O 1
ATOM 843 N N . GLU A 1 112 ? 4.078 -1.824 15.053 1.00 93.56 112 GLU A N 1
ATOM 844 C CA . GLU A 1 112 ? 5.353 -1.498 14.392 1.00 93.56 112 GLU A CA 1
ATOM 845 C C . GLU A 1 112 ? 6.316 -0.742 15.321 1.00 93.56 112 GLU A C 1
ATOM 847 O O . GLU A 1 112 ? 7.513 -1.036 15.358 1.00 93.56 112 GLU A O 1
ATOM 852 N N . ARG A 1 113 ? 5.799 0.196 16.124 1.00 92.38 113 ARG A N 1
ATOM 853 C CA . ARG A 1 113 ? 6.598 0.995 17.063 1.00 92.38 113 ARG A CA 1
ATOM 854 C C . ARG A 1 113 ? 7.283 0.147 18.136 1.00 92.38 113 ARG A C 1
ATOM 856 O O . ARG A 1 113 ? 8.360 0.520 18.592 1.00 92.38 113 ARG A O 1
ATOM 863 N N . ILE A 1 114 ? 6.698 -0.987 18.537 1.00 93.69 114 ILE A N 1
ATOM 864 C CA . ILE A 1 114 ? 7.299 -1.877 19.549 1.00 93.69 114 ILE A CA 1
ATOM 865 C C . ILE A 1 114 ? 8.704 -2.313 19.123 1.00 93.69 114 ILE A C 1
ATOM 867 O O . ILE A 1 114 ? 9.620 -2.371 19.946 1.00 93.69 114 ILE A O 1
ATOM 871 N N . ASN A 1 115 ? 8.871 -2.663 17.847 1.00 90.12 115 ASN A N 1
ATOM 872 C CA . ASN A 1 115 ? 10.149 -3.071 17.288 1.00 90.12 115 ASN A CA 1
ATOM 873 C C . ASN A 1 115 ? 10.091 -3.022 15.761 1.00 90.12 115 ASN A C 1
ATOM 875 O O . ASN A 1 115 ? 9.136 -3.515 15.172 1.00 90.12 115 ASN A O 1
ATOM 879 N N . TYR A 1 116 ? 11.160 -2.568 15.109 1.00 85.62 116 TYR A N 1
ATOM 880 C CA . TYR A 1 116 ? 11.243 -2.554 13.645 1.00 85.62 116 TYR A CA 1
ATOM 881 C C . TYR A 1 116 ? 10.961 -3.927 12.993 1.00 85.62 116 TYR A C 1
ATOM 883 O O . TYR A 1 116 ? 10.335 -4.007 11.939 1.00 85.62 116 TYR A O 1
ATOM 891 N N . LEU A 1 117 ? 11.332 -5.040 13.642 1.00 91.75 117 LEU A N 1
ATOM 892 C CA . LEU A 1 117 ? 11.031 -6.394 13.148 1.00 91.75 117 LEU A CA 1
ATOM 893 C C . LEU A 1 117 ? 9.529 -6.734 13.149 1.00 91.75 117 LEU A C 1
ATOM 895 O O . LEU A 1 117 ? 9.127 -7.747 12.575 1.00 91.75 117 LEU A O 1
ATOM 899 N N . TYR A 1 118 ? 8.694 -5.904 13.775 1.00 94.12 118 TYR A N 1
ATOM 900 C CA . TYR A 1 118 ? 7.240 -6.027 13.770 1.00 94.12 118 TYR A CA 1
ATOM 901 C C . TYR A 1 118 ? 6.569 -5.263 12.620 1.00 94.12 118 TYR A C 1
ATOM 903 O O . TYR A 1 118 ? 5.345 -5.310 12.511 1.00 94.12 118 TYR A O 1
ATOM 911 N N . LEU A 1 119 ? 7.343 -4.681 11.695 1.00 93.00 119 LEU A N 1
ATOM 912 C CA . LEU A 1 119 ? 6.828 -4.155 10.428 1.00 93.00 119 LEU A CA 1
ATOM 913 C C . LEU A 1 119 ? 6.017 -5.208 9.655 1.00 93.00 119 LEU A C 1
ATOM 915 O O . LEU A 1 119 ? 4.908 -4.956 9.208 1.00 93.00 119 LEU A O 1
ATOM 919 N N . ALA A 1 120 ? 6.539 -6.426 9.495 1.00 94.31 120 ALA A N 1
ATOM 920 C CA . ALA A 1 120 ? 5.820 -7.456 8.745 1.00 94.31 120 ALA A CA 1
ATOM 921 C C . ALA A 1 120 ? 4.432 -7.780 9.352 1.00 94.31 120 ALA A C 1
ATOM 923 O O . ALA A 1 120 ? 3.440 -7.710 8.626 1.00 94.31 120 ALA A O 1
ATOM 924 N N . PRO A 1 121 ? 4.300 -8.101 10.657 1.00 94.50 121 PRO A N 1
ATOM 925 C CA . PRO A 1 121 ? 2.991 -8.366 11.254 1.00 94.50 121 PRO A CA 1
ATOM 926 C C . PRO A 1 121 ? 2.089 -7.128 11.405 1.00 94.50 121 PRO A C 1
ATOM 928 O O . PRO A 1 121 ? 0.864 -7.300 11.407 1.00 94.50 121 PRO A O 1
ATOM 931 N N . SER A 1 122 ? 2.633 -5.905 11.506 1.00 95.25 122 SER A N 1
ATOM 932 C CA . SER A 1 122 ? 1.815 -4.678 11.547 1.00 95.25 122 SER A CA 1
ATOM 933 C C . SER A 1 122 ? 1.088 -4.427 10.227 1.00 95.25 122 SER A C 1
ATOM 935 O O . SER A 1 122 ? -0.029 -3.909 10.218 1.00 95.25 122 SER A O 1
ATOM 937 N N . LYS A 1 123 ? 1.698 -4.853 9.117 1.00 95.62 123 LYS A N 1
ATOM 938 C CA . LYS A 1 123 ? 1.172 -4.680 7.764 1.00 95.62 123 LYS A CA 1
ATOM 939 C C . LYS A 1 123 ? 0.195 -5.777 7.342 1.00 95.62 123 LYS A C 1
ATOM 941 O O . LYS A 1 123 ? -0.567 -5.561 6.410 1.00 95.62 123 LYS A O 1
ATOM 946 N N . LEU A 1 124 ? 0.111 -6.920 8.027 1.00 95.50 124 LEU A N 1
ATOM 947 C CA . LEU A 1 124 ? -0.883 -7.968 7.720 1.00 95.50 124 LEU A CA 1
ATOM 948 C C . LEU A 1 124 ? -2.300 -7.556 8.165 1.00 95.50 124 LEU A C 1
ATOM 950 O O . LEU A 1 124 ? -2.814 -8.011 9.188 1.00 95.50 124 LEU A O 1
ATOM 954 N N . ARG A 1 125 ? -2.916 -6.655 7.402 1.00 95.62 125 ARG A N 1
ATOM 955 C CA . ARG A 1 125 ? -4.240 -6.046 7.611 1.00 95.62 125 ARG A CA 1
ATOM 956 C C . ARG A 1 125 ? -4.924 -5.860 6.253 1.00 95.62 125 ARG A C 1
ATOM 958 O O . ARG A 1 125 ? -4.289 -6.063 5.218 1.00 95.62 125 ARG A O 1
ATOM 965 N N . SER A 1 126 ? -6.196 -5.456 6.243 1.00 96.75 126 SER A N 1
ATOM 966 C CA . SER A 1 126 ? -6.869 -5.035 5.008 1.00 96.75 126 SER A CA 1
ATOM 967 C C . SER A 1 126 ? -6.117 -3.898 4.304 1.00 96.75 126 SER A C 1
ATOM 969 O O . SER A 1 126 ? -5.276 -3.229 4.898 1.00 96.75 126 SER A O 1
ATOM 971 N N . CYS A 1 127 ? -6.413 -3.664 3.035 1.00 98.00 127 CYS A N 1
ATOM 972 C CA . CYS A 1 127 ? -6.085 -2.415 2.348 1.00 98.00 127 CYS A CA 1
ATOM 973 C C . CYS A 1 127 ? -7.267 -2.013 1.478 1.00 98.00 127 CYS A C 1
ATOM 975 O O . CYS A 1 127 ? -8.062 -2.872 1.098 1.00 98.00 127 CYS A O 1
ATOM 977 N N . ALA A 1 128 ? -7.385 -0.730 1.158 1.00 98.50 128 ALA A N 1
ATOM 978 C CA . ALA A 1 128 ? -8.420 -0.252 0.252 1.00 98.50 128 ALA A CA 1
ATOM 979 C C . ALA A 1 128 ? -7.814 0.332 -1.020 1.00 98.50 128 ALA A C 1
ATOM 981 O O . ALA A 1 128 ? -6.744 0.936 -0.967 1.00 98.50 128 ALA A O 1
ATOM 982 N N . ILE A 1 129 ? -8.506 0.154 -2.144 1.00 98.50 129 ILE A N 1
ATOM 983 C CA . ILE A 1 129 ? -8.196 0.802 -3.420 1.00 98.50 129 ILE A CA 1
ATOM 984 C C . ILE A 1 129 ? -9.476 1.254 -4.122 1.00 98.50 129 ILE A C 1
ATOM 986 O O . ILE A 1 129 ? -10.561 0.719 -3.893 1.00 98.50 129 ILE A O 1
ATOM 990 N N . GLY A 1 130 ? -9.333 2.216 -5.021 1.00 97.88 130 GLY A N 1
ATOM 991 C CA . GLY A 1 130 ? -10.395 2.758 -5.859 1.00 97.88 130 GLY A CA 1
ATOM 992 C C . GLY A 1 130 ? -10.563 4.261 -5.630 1.00 97.88 130 GLY A C 1
ATOM 993 O O . GLY A 1 130 ? -9.652 4.900 -5.118 1.00 97.88 130 GLY A O 1
ATOM 994 N N . PRO A 1 131 ? -11.713 4.846 -5.995 1.00 95.88 131 PRO A N 1
ATOM 995 C CA . PRO A 1 131 ? -12.814 4.210 -6.720 1.00 95.88 131 PRO A CA 1
ATOM 996 C C . PRO A 1 131 ? -12.498 3.934 -8.195 1.00 95.88 131 PRO A C 1
ATOM 998 O O . PRO A 1 131 ? -13.233 3.197 -8.848 1.00 95.88 131 PRO A O 1
ATOM 1001 N N . GLU A 1 132 ? -11.411 4.498 -8.717 1.00 96.44 132 GLU A N 1
ATOM 1002 C CA . GLU A 1 132 ? -11.097 4.501 -10.143 1.00 96.44 132 GLU A CA 1
ATOM 1003 C C . GLU A 1 132 ? -9.713 3.930 -10.429 1.00 96.44 132 GLU A C 1
ATOM 1005 O O . GLU A 1 132 ? -8.785 4.067 -9.634 1.00 96.44 132 GLU A O 1
ATOM 1010 N N . LEU A 1 133 ? -9.574 3.339 -11.614 1.00 97.19 133 LEU A N 1
ATOM 1011 C CA . LEU A 1 133 ? -8.295 2.926 -12.174 1.00 97.19 133 LEU A CA 1
ATOM 1012 C C . LEU A 1 133 ? -7.957 3.835 -13.357 1.00 97.19 133 LEU A C 1
ATOM 1014 O O . LEU A 1 133 ? -8.564 3.724 -14.422 1.00 97.19 133 LEU A O 1
ATOM 1018 N N . VAL A 1 134 ? -6.976 4.712 -13.174 1.00 96.44 134 VAL A N 1
ATOM 1019 C CA . VAL A 1 134 ? -6.509 5.655 -14.194 1.00 96.44 134 VAL A CA 1
ATOM 1020 C C . VAL A 1 134 ? -5.391 5.001 -15.001 1.00 96.44 134 VAL A C 1
ATOM 1022 O O . VAL A 1 134 ? -4.325 4.681 -14.471 1.00 96.44 134 VAL A O 1
ATOM 1025 N N . THR A 1 135 ? -5.637 4.757 -16.288 1.00 96.81 135 THR A N 1
ATOM 1026 C CA . THR A 1 135 ? -4.753 3.947 -17.148 1.00 96.81 135 THR A CA 1
ATOM 1027 C C . THR A 1 135 ? -3.673 4.748 -17.875 1.00 96.81 135 THR A C 1
ATOM 1029 O O . THR A 1 135 ? -2.738 4.168 -18.420 1.00 96.81 135 THR A O 1
ATOM 1032 N N . ASP A 1 136 ? -3.797 6.072 -17.904 1.00 93.88 136 ASP A N 1
ATOM 1033 C CA . ASP A 1 136 ? -2.933 7.010 -18.629 1.00 93.88 136 ASP A CA 1
ATOM 1034 C C . ASP A 1 136 ? -2.219 8.014 -17.706 1.00 93.88 136 ASP A C 1
ATOM 1036 O O . ASP A 1 136 ? -1.618 8.980 -18.175 1.00 93.88 136 ASP A O 1
ATOM 1040 N N . PHE A 1 137 ? -2.228 7.769 -16.393 1.00 92.31 137 PHE A N 1
ATOM 1041 C CA . PHE A 1 137 ? -1.522 8.602 -15.425 1.00 92.31 137 PHE A CA 1
ATOM 1042 C C . PHE A 1 137 ? 0.003 8.509 -15.615 1.00 92.31 137 PHE A C 1
ATOM 1044 O O . PHE A 1 137 ? 0.579 7.417 -15.578 1.00 92.31 137 PHE A O 1
ATOM 1051 N N . ALA A 1 138 ? 0.666 9.657 -15.788 1.00 91.12 138 ALA A N 1
ATOM 1052 C CA . ALA A 1 138 ? 2.094 9.731 -16.116 1.00 91.12 138 ALA A CA 1
ATOM 1053 C C . ALA A 1 138 ? 3.030 9.300 -14.969 1.00 91.12 138 ALA A C 1
ATOM 1055 O O . ALA A 1 138 ? 4.135 8.838 -15.235 1.00 91.12 138 ALA A O 1
ATOM 1056 N N . PHE A 1 139 ? 2.566 9.372 -13.713 1.00 93.19 139 PHE A N 1
ATOM 1057 C CA . PHE A 1 139 ? 3.352 9.113 -12.494 1.00 93.19 139 PHE A CA 1
ATOM 1058 C C . PHE A 1 139 ? 4.442 10.159 -12.180 1.00 93.19 139 PHE A C 1
ATOM 1060 O O . PHE A 1 139 ? 5.325 9.905 -11.367 1.00 93.19 139 PHE A O 1
ATOM 1067 N N . ASP A 1 140 ? 4.364 11.363 -12.748 1.00 92.88 140 ASP A N 1
ATOM 1068 C CA . ASP A 1 140 ? 5.353 12.421 -12.491 1.00 92.88 140 ASP A CA 1
ATOM 1069 C C . ASP A 1 140 ? 5.149 13.088 -11.120 1.00 92.88 140 ASP A C 1
ATOM 1071 O O . ASP A 1 140 ? 6.041 13.081 -10.267 1.00 92.88 140 ASP A O 1
ATOM 1075 N N . GLU A 1 141 ? 3.954 13.634 -10.897 1.00 93.81 141 GLU A N 1
ATOM 1076 C CA . GLU A 1 141 ? 3.560 14.330 -9.674 1.00 93.81 141 GLU A CA 1
ATOM 1077 C C . GLU A 1 141 ? 2.078 14.100 -9.366 1.00 93.81 141 GLU A C 1
ATOM 1079 O O . GLU A 1 141 ? 1.238 14.000 -10.261 1.00 93.81 141 GLU A O 1
ATOM 1084 N N . LEU A 1 142 ? 1.757 14.009 -8.080 1.00 93.31 142 LEU A N 1
ATOM 1085 C CA . LEU A 1 142 ? 0.402 13.902 -7.562 1.00 93.31 142 LEU A CA 1
ATOM 1086 C C . LEU A 1 142 ? 0.337 14.575 -6.196 1.00 93.31 142 LEU A C 1
ATOM 1088 O O . LEU A 1 142 ? 1.238 14.411 -5.376 1.00 93.31 142 LEU A O 1
ATOM 1092 N N . THR A 1 143 ? -0.754 15.284 -5.923 1.00 95.50 143 THR A N 1
ATOM 1093 C CA . THR A 1 143 ? -1.084 15.724 -4.564 1.00 95.50 143 THR A CA 1
ATOM 1094 C C . THR A 1 143 ? -2.278 14.931 -4.054 1.00 95.50 143 THR A C 1
ATOM 1096 O O . THR A 1 143 ? -3.303 14.851 -4.730 1.00 95.50 143 THR A O 1
ATOM 1099 N N . LEU A 1 144 ? -2.129 14.329 -2.879 1.00 95.62 144 LEU A N 1
ATOM 1100 C CA . LEU A 1 144 ? -3.164 13.616 -2.142 1.00 95.62 144 LEU A CA 1
ATOM 1101 C C . LEU A 1 144 ? -3.536 14.419 -0.890 1.00 95.62 144 LEU A C 1
ATOM 1103 O O . LEU A 1 144 ? -2.721 15.164 -0.351 1.00 95.62 144 LEU A O 1
ATOM 1107 N N . GLU A 1 145 ? -4.743 14.220 -0.386 1.00 96.88 145 GLU A N 1
ATOM 1108 C CA . GLU A 1 145 ? -5.165 14.682 0.935 1.00 96.88 145 GLU A CA 1
ATOM 1109 C C . GLU A 1 145 ? -5.876 13.534 1.651 1.00 96.88 145 GLU A C 1
ATOM 1111 O O . GLU A 1 145 ? -6.620 12.778 1.024 1.00 96.88 145 GLU A O 1
ATOM 1116 N N . CYS A 1 146 ? -5.650 13.405 2.958 1.00 97.69 146 CYS A N 1
ATOM 1117 C CA . CYS A 1 146 ? -6.336 12.451 3.812 1.00 97.69 146 CYS A CA 1
ATOM 1118 C C . CYS A 1 146 ? -7.067 13.173 4.945 1.00 97.69 146 CYS A C 1
ATOM 1120 O O . CYS A 1 146 ? -6.480 13.978 5.673 1.00 97.69 146 CYS A O 1
ATOM 1122 N N . LYS A 1 147 ? -8.349 12.849 5.115 1.00 98.00 147 LYS A N 1
ATOM 1123 C CA . LYS A 1 147 ? -9.194 13.340 6.207 1.00 98.00 147 LYS A CA 1
ATOM 1124 C C . LYS A 1 147 ? -9.773 12.176 6.981 1.00 98.00 147 LYS A C 1
ATOM 1126 O O . LYS A 1 147 ? -10.194 11.183 6.388 1.00 98.00 147 LYS A O 1
ATOM 1131 N N . VAL A 1 148 ? -9.827 12.326 8.298 1.00 98.44 148 VAL A N 1
ATOM 1132 C CA . VAL A 1 148 ? -10.502 11.376 9.182 1.00 98.44 148 VAL A CA 1
ATOM 1133 C C . VAL A 1 148 ? -11.600 12.101 9.935 1.00 98.44 148 VAL A C 1
ATOM 1135 O O . VAL A 1 148 ? -11.359 13.123 10.584 1.00 98.44 148 VAL A O 1
ATOM 1138 N N . GLU A 1 149 ? -12.804 11.548 9.875 1.00 98.62 149 GLU A N 1
ATOM 1139 C CA . GLU A 1 149 ? -13.967 12.054 10.590 1.00 98.62 149 GLU A CA 1
ATOM 1140 C C . GLU A 1 149 ? -14.469 11.042 11.614 1.00 98.62 149 GLU A C 1
ATOM 1142 O O . GLU A 1 149 ? -14.562 9.848 11.339 1.00 98.62 149 GLU A O 1
ATOM 1147 N N . ARG A 1 150 ? -14.876 11.542 12.782 1.00 98.38 150 ARG A N 1
ATOM 1148 C CA . ARG A 1 150 ? -15.577 10.778 13.815 1.00 98.38 150 ARG A CA 1
ATOM 1149 C C . ARG A 1 150 ? -16.918 11.428 14.087 1.00 98.38 150 ARG A C 1
ATOM 1151 O O . ARG A 1 150 ? -16.979 12.603 14.447 1.00 98.38 150 ARG A O 1
ATOM 1158 N N . GLN A 1 151 ? -18.003 10.669 13.923 1.00 97.31 151 GLN A N 1
ATOM 1159 C CA . GLN A 1 151 ? -19.374 11.177 14.101 1.00 97.31 151 GLN A CA 1
ATOM 1160 C C . GLN A 1 151 ? -19.642 12.460 13.278 1.00 97.31 151 GLN A C 1
ATOM 1162 O O . GLN A 1 151 ? -20.279 13.397 13.761 1.00 97.31 151 GLN A O 1
ATOM 1167 N N . GLY A 1 152 ? -19.111 12.515 12.050 1.00 96.50 152 GLY A N 1
ATOM 1168 C CA . GLY A 1 152 ? -19.249 13.655 11.134 1.00 96.50 152 GLY A CA 1
ATOM 1169 C C . GLY A 1 152 ? -18.438 14.900 11.513 1.00 96.50 152 GLY A C 1
ATOM 1170 O O . GLY A 1 152 ? -18.735 15.988 11.027 1.00 96.50 152 GLY A O 1
ATOM 1171 N N . LYS A 1 153 ? -17.454 14.781 12.413 1.00 98.00 153 LYS A N 1
ATOM 1172 C CA . LYS A 1 153 ? -16.518 15.859 12.757 1.00 98.00 153 LYS A CA 1
ATOM 1173 C C . LYS A 1 153 ? -15.103 15.456 12.372 1.00 98.00 153 LYS A C 1
ATOM 1175 O O . LYS A 1 153 ? -14.660 14.382 12.774 1.00 98.00 153 LYS A O 1
ATOM 1180 N N . ALA A 1 154 ? -14.391 16.327 11.662 1.00 97.81 154 ALA A N 1
ATOM 1181 C CA . ALA A 1 154 ? -12.978 16.128 11.360 1.00 97.81 154 ALA A CA 1
ATOM 1182 C C . ALA A 1 154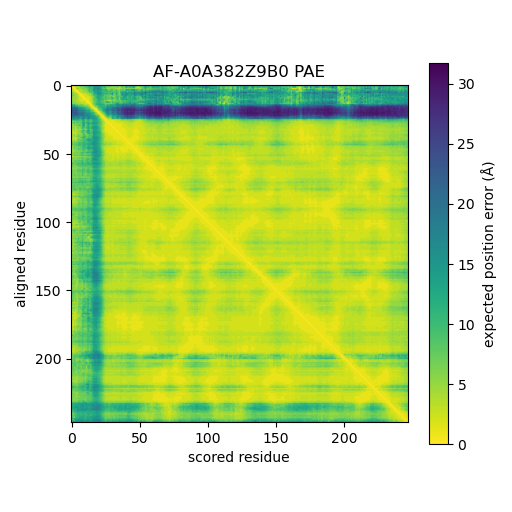 ? -12.159 16.026 12.658 1.00 97.81 154 ALA A C 1
ATOM 1184 O O . ALA A 1 154 ? -12.241 16.898 13.527 1.00 97.81 154 ALA A O 1
ATOM 1185 N N . ILE A 1 155 ? -11.392 14.943 12.786 1.00 97.50 155 ILE A N 1
ATOM 1186 C CA . ILE A 1 155 ? -10.429 14.713 13.874 1.00 97.50 155 ILE A CA 1
ATOM 1187 C C . ILE A 1 155 ? -8.982 14.731 13.372 1.00 97.50 155 ILE A C 1
ATOM 1189 O O . ILE A 1 155 ? -8.055 14.810 14.179 1.00 97.50 155 ILE A O 1
ATOM 1193 N N . TYR A 1 156 ? -8.791 14.671 12.051 1.00 97.31 156 TYR A N 1
ATOM 1194 C CA . TYR A 1 156 ? -7.495 14.790 11.401 1.00 97.31 156 TYR A CA 1
ATOM 1195 C C . TYR A 1 156 ? -7.632 15.232 9.950 1.00 97.31 156 TYR A C 1
ATOM 1197 O O . TYR A 1 156 ? -8.524 14.782 9.229 1.00 97.31 156 TYR A O 1
ATOM 1205 N N . GLU A 1 157 ? -6.694 16.077 9.539 1.00 96.69 157 GLU A N 1
ATOM 1206 C CA . GLU A 1 157 ? -6.448 16.469 8.159 1.00 96.69 157 GLU A CA 1
ATOM 1207 C C . GLU A 1 157 ? -4.936 16.414 7.947 1.00 96.69 157 GLU A C 1
ATOM 1209 O O . GLU A 1 157 ? -4.175 17.029 8.699 1.00 96.69 157 GLU A O 1
ATOM 1214 N N . SER A 1 158 ? -4.485 15.668 6.940 1.00 94.94 158 SER A N 1
ATOM 1215 C CA . SER A 1 158 ? -3.054 15.526 6.663 1.00 94.94 158 SER A CA 1
ATOM 1216 C C . SER A 1 158 ? -2.421 16.799 6.100 1.00 94.94 158 SER A C 1
ATOM 1218 O O . SER A 1 158 ? -1.203 16.955 6.150 1.00 94.94 158 SER A O 1
ATOM 1220 N N . GLY A 1 159 ? -3.235 17.686 5.518 1.00 93.50 159 GLY A N 1
ATOM 1221 C CA . GLY A 1 159 ? -2.758 18.656 4.537 1.00 93.50 159 GLY A CA 1
ATOM 1222 C C . GLY A 1 159 ? -2.305 17.966 3.238 1.00 93.50 159 GLY A C 1
ATOM 1223 O O . GLY A 1 159 ? -2.562 16.771 3.052 1.00 93.50 159 GLY A O 1
ATOM 1224 N N . PRO A 1 160 ? -1.643 18.699 2.326 1.00 94.19 160 PRO A N 1
ATOM 1225 C CA . PRO A 1 160 ? -1.195 18.147 1.055 1.00 94.19 160 PRO A CA 1
ATOM 1226 C C . PRO A 1 160 ? -0.065 17.131 1.251 1.00 94.19 160 PRO A C 1
ATOM 1228 O O . PRO A 1 160 ? 0.965 17.420 1.863 1.00 94.19 160 PRO A O 1
ATOM 1231 N N . LEU A 1 161 ? -0.249 15.953 0.669 1.00 94.19 161 LEU A N 1
ATOM 1232 C CA . LEU A 1 161 ? 0.727 14.877 0.590 1.00 94.19 161 LEU A CA 1
ATOM 1233 C C . LEU A 1 161 ? 1.211 14.762 -0.850 1.00 94.19 161 LEU A C 1
ATOM 1235 O O . LEU A 1 161 ? 0.405 14.668 -1.772 1.00 94.19 161 LEU A O 1
ATOM 1239 N N . TYR A 1 162 ? 2.521 14.749 -1.057 1.00 93.56 162 TYR A N 1
ATOM 1240 C CA . TYR A 1 162 ? 3.099 14.754 -2.398 1.00 93.56 162 TYR A CA 1
ATOM 1241 C C . TYR A 1 162 ? 3.592 13.362 -2.780 1.00 93.56 162 TYR A C 1
ATOM 1243 O O . TYR A 1 162 ? 4.385 12.759 -2.058 1.00 93.56 162 TYR A O 1
ATOM 1251 N N . SER A 1 163 ? 3.135 12.861 -3.924 1.00 92.75 163 SER A N 1
ATOM 1252 C CA . SER A 1 163 ? 3.507 11.566 -4.495 1.00 92.75 163 SER A CA 1
ATOM 1253 C C . SER A 1 163 ? 3.841 11.711 -5.986 1.00 92.75 163 SER A C 1
ATOM 1255 O O . SER A 1 163 ? 3.764 12.802 -6.542 1.00 92.75 163 SER A O 1
ATOM 1257 N N . GLY A 1 164 ? 4.249 10.623 -6.634 1.00 92.44 164 GLY A N 1
ATOM 1258 C CA . GLY A 1 164 ? 4.842 10.636 -7.971 1.00 92.44 164 GLY A CA 1
ATOM 1259 C C . GLY A 1 164 ? 6.370 10.669 -7.936 1.00 92.44 164 GLY A C 1
ATOM 1260 O O . GLY A 1 164 ? 6.998 10.926 -6.903 1.00 92.44 164 GLY A O 1
ATOM 1261 N N . GLU A 1 165 ? 6.977 10.375 -9.081 1.00 93.88 165 GLU A N 1
ATOM 1262 C CA . GLU A 1 165 ? 8.415 10.151 -9.228 1.00 93.88 165 GLU A CA 1
ATOM 1263 C C . GLU A 1 165 ? 9.270 11.354 -8.790 1.00 93.88 165 GLU A C 1
ATOM 1265 O O . GLU A 1 165 ? 10.374 11.172 -8.259 1.00 93.88 165 GLU A O 1
ATOM 1270 N N . GLN A 1 166 ? 8.764 12.586 -8.933 1.00 93.62 166 GLN A N 1
ATOM 1271 C CA . GLN A 1 166 ? 9.465 13.789 -8.466 1.00 93.62 166 GLN A CA 1
ATOM 1272 C C . GLN A 1 166 ? 9.663 13.812 -6.944 1.00 93.62 166 GLN A C 1
ATOM 1274 O O . GLN A 1 166 ? 10.695 14.283 -6.463 1.00 93.62 166 GLN A O 1
ATOM 1279 N N . TYR A 1 167 ? 8.712 13.261 -6.189 1.00 93.94 167 TYR A N 1
ATOM 1280 C CA . TYR A 1 167 ? 8.704 13.290 -4.724 1.00 93.94 167 TYR A CA 1
ATOM 1281 C C . TYR A 1 167 ? 9.248 12.010 -4.085 1.00 93.94 167 TYR A C 1
ATOM 1283 O O . TYR A 1 167 ? 9.369 11.931 -2.857 1.00 93.94 167 TYR A O 1
ATOM 1291 N N . MET A 1 168 ? 9.625 11.027 -4.902 1.00 94.81 168 MET A N 1
ATOM 1292 C CA . MET A 1 168 ? 10.199 9.757 -4.467 1.00 94.81 168 MET A CA 1
ATOM 1293 C C . MET A 1 168 ? 11.726 9.732 -4.626 1.00 94.81 168 MET A C 1
ATOM 1295 O O . MET A 1 168 ? 12.284 10.371 -5.516 1.00 94.81 168 MET A O 1
ATOM 1299 N N . SER A 1 169 ? 12.416 8.974 -3.773 1.00 95.50 169 SER A N 1
ATOM 1300 C CA . SER A 1 169 ? 13.849 8.663 -3.869 1.00 95.50 169 SER A CA 1
ATOM 1301 C C . SER A 1 169 ? 14.144 7.557 -4.886 1.00 95.50 169 SER A C 1
ATOM 1303 O O . SER A 1 169 ? 15.278 7.419 -5.327 1.00 95.50 169 SER A O 1
ATOM 1305 N N . HIS A 1 170 ? 13.127 6.814 -5.319 1.00 97.12 170 HIS A N 1
ATOM 1306 C CA . HIS A 1 170 ? 13.242 5.790 -6.353 1.00 97.12 170 HIS A CA 1
ATOM 1307 C C . HIS A 1 170 ? 12.424 6.165 -7.590 1.00 97.12 170 HIS A C 1
ATOM 1309 O O . HIS A 1 170 ? 11.360 6.770 -7.458 1.00 97.12 170 HIS A O 1
ATOM 1315 N N . THR A 1 171 ? 12.900 5.795 -8.782 1.00 97.38 171 THR A N 1
ATOM 1316 C CA . THR A 1 171 ? 12.052 5.831 -9.986 1.00 97.38 171 THR A CA 1
ATOM 1317 C C . THR A 1 171 ? 10.982 4.748 -9.907 1.00 97.38 171 THR A C 1
ATOM 1319 O O . THR A 1 171 ? 11.182 3.700 -9.280 1.00 97.38 171 THR A O 1
ATOM 1322 N N . LEU A 1 172 ? 9.863 4.959 -10.599 1.00 97.00 172 LEU A N 1
ATOM 1323 C CA . LEU A 1 172 ? 8.822 3.946 -10.741 1.00 97.00 172 LEU A CA 1
ATOM 1324 C C . LEU A 1 172 ? 9.393 2.640 -11.301 1.00 97.00 172 LEU A C 1
ATOM 1326 O O . LEU A 1 172 ? 9.152 1.567 -10.752 1.00 97.00 172 LEU A O 1
ATOM 1330 N N . SER A 1 173 ? 10.189 2.747 -12.367 1.00 97.19 173 SER A N 1
ATOM 1331 C CA . SER A 1 173 ? 10.808 1.598 -13.032 1.00 97.19 173 SER A CA 1
ATOM 1332 C C . SER A 1 173 ? 11.712 0.796 -12.093 1.00 97.19 173 SER A C 1
ATOM 1334 O O . SER A 1 173 ? 11.722 -0.432 -12.161 1.00 97.19 173 SER A O 1
ATOM 1336 N N . ASN A 1 174 ? 12.420 1.459 -11.173 1.00 98.06 174 ASN A N 1
ATOM 1337 C CA . ASN A 1 174 ? 13.231 0.783 -10.167 1.00 98.06 174 ASN A CA 1
ATOM 1338 C C . ASN A 1 174 ? 12.358 0.049 -9.135 1.00 98.06 174 ASN A C 1
ATOM 1340 O O . ASN A 1 174 ? 12.644 -1.099 -8.796 1.00 98.06 174 ASN A O 1
ATOM 134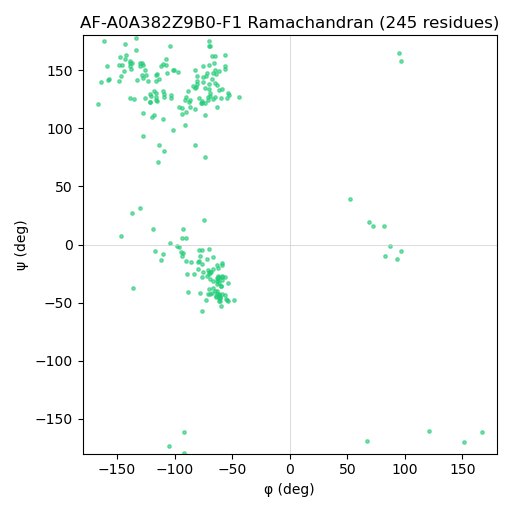4 N N . CYS A 1 175 ? 11.266 0.663 -8.667 1.00 97.75 175 CYS A N 1
ATOM 1345 C CA . CYS A 1 175 ? 10.302 -0.003 -7.784 1.00 97.75 175 CYS A CA 1
ATOM 1346 C C . CYS A 1 175 ? 9.659 -1.230 -8.455 1.00 97.75 175 CYS A C 1
ATOM 1348 O O . CYS A 1 175 ? 9.572 -2.298 -7.846 1.00 97.75 175 CYS A O 1
ATOM 1350 N N . GLU A 1 176 ? 9.239 -1.104 -9.715 1.00 97.94 176 GLU A N 1
ATOM 1351 C CA . GLU A 1 176 ? 8.652 -2.195 -10.500 1.00 97.94 176 GLU A CA 1
ATOM 1352 C C . GLU A 1 176 ? 9.655 -3.329 -10.750 1.00 97.94 176 GLU A C 1
ATOM 1354 O O . GLU A 1 176 ? 9.319 -4.495 -10.539 1.00 97.94 176 GLU A O 1
ATOM 1359 N N . ASP A 1 177 ? 10.895 -3.022 -11.139 1.00 98.06 177 ASP A N 1
ATOM 1360 C CA . ASP A 1 177 ? 11.940 -4.036 -11.311 1.00 98.06 177 ASP A CA 1
ATOM 1361 C C . ASP A 1 177 ? 12.223 -4.771 -9.995 1.00 98.06 177 ASP A C 1
ATOM 1363 O O . ASP A 1 177 ? 12.253 -6.003 -9.965 1.00 98.06 177 ASP A O 1
ATOM 1367 N N . HIS A 1 178 ? 12.362 -4.049 -8.882 1.00 97.94 178 HIS A N 1
ATOM 1368 C CA . HIS A 1 178 ? 12.597 -4.681 -7.587 1.00 97.94 178 HIS A CA 1
ATOM 1369 C C . HIS A 1 178 ? 11.434 -5.565 -7.134 1.00 97.94 178 HIS A C 1
ATOM 1371 O O . HIS A 1 178 ? 11.688 -6.594 -6.506 1.00 97.94 178 HIS A O 1
ATOM 1377 N N . HIS A 1 179 ? 10.198 -5.226 -7.503 1.00 97.81 179 HIS A N 1
ATOM 1378 C CA . HIS A 1 179 ? 9.031 -6.068 -7.253 1.00 97.81 179 HIS A CA 1
ATOM 1379 C C . HIS A 1 179 ? 9.000 -7.300 -8.167 1.00 97.81 179 HIS A C 1
ATOM 1381 O O . HIS A 1 179 ? 8.830 -8.421 -7.690 1.00 97.81 179 HIS A O 1
ATOM 1387 N N . PHE A 1 180 ? 9.218 -7.136 -9.474 1.00 98.25 180 PHE A N 1
ATOM 1388 C CA . PHE A 1 180 ? 9.017 -8.197 -10.470 1.00 98.25 180 PHE A CA 1
ATOM 1389 C C . PHE A 1 180 ? 10.270 -9.012 -10.826 1.00 98.25 180 PHE A C 1
ATOM 1391 O O . PHE A 1 180 ? 10.166 -10.033 -11.515 1.00 98.25 180 PHE A O 1
ATOM 1398 N N . LYS A 1 181 ? 11.463 -8.655 -10.332 1.00 97.06 181 LYS A N 1
ATOM 1399 C CA . LYS A 1 181 ? 12.685 -9.458 -10.541 1.00 97.06 181 LYS A CA 1
ATOM 1400 C C . LYS A 1 181 ? 12.550 -10.883 -10.004 1.00 97.06 181 LYS A C 1
ATOM 1402 O O . LYS A 1 181 ? 13.166 -11.809 -10.538 1.00 97.06 181 LYS A O 1
ATOM 1407 N N . TYR A 1 182 ? 11.722 -11.077 -8.980 1.00 96.88 182 TYR A N 1
ATOM 1408 C CA . TYR A 1 182 ? 11.449 -12.378 -8.386 1.00 96.88 182 TYR A CA 1
ATOM 1409 C C . TYR A 1 182 ? 10.501 -13.191 -9.282 1.00 96.88 182 TYR A C 1
ATOM 1411 O O . TYR A 1 182 ? 9.393 -12.735 -9.560 1.00 96.88 182 TYR A O 1
ATOM 1419 N N . PRO A 1 183 ? 10.873 -14.412 -9.716 1.00 97.44 183 PRO A N 1
ATOM 1420 C CA . PRO A 1 183 ? 9.993 -15.254 -10.533 1.00 97.44 183 PRO A CA 1
ATOM 1421 C C . PRO A 1 183 ? 8.628 -15.549 -9.892 1.00 97.44 183 PRO A C 1
ATOM 1423 O O . PRO A 1 183 ? 7.651 -15.727 -10.610 1.00 97.44 183 PRO A O 1
ATOM 1426 N N . LEU A 1 184 ? 8.550 -15.554 -8.555 1.00 97.12 184 LEU A N 1
ATOM 1427 C CA . LEU A 1 184 ? 7.301 -15.740 -7.811 1.00 97.12 184 LEU A CA 1
ATOM 1428 C C . LEU A 1 184 ? 6.263 -14.645 -8.103 1.00 97.12 184 LEU A C 1
ATOM 1430 O O . LEU A 1 184 ? 5.076 -14.916 -8.033 1.00 97.12 184 LEU A O 1
ATOM 1434 N N . HIS A 1 185 ? 6.690 -13.432 -8.461 1.00 97.69 185 HIS A N 1
ATOM 1435 C CA . HIS A 1 185 ? 5.791 -12.326 -8.816 1.00 97.69 185 HIS A CA 1
ATOM 1436 C C . HIS A 1 185 ? 5.510 -12.263 -10.326 1.00 97.69 185 HIS A C 1
ATOM 1438 O O . HIS A 1 185 ? 5.058 -11.249 -10.841 1.00 97.69 185 HIS A O 1
ATOM 1444 N N . ARG A 1 186 ? 5.847 -13.322 -11.071 1.00 98.25 186 ARG A N 1
ATOM 1445 C CA . ARG A 1 186 ? 5.697 -13.406 -12.530 1.00 98.25 186 ARG A CA 1
ATOM 1446 C C . ARG A 1 186 ? 4.981 -14.686 -12.955 1.00 98.25 186 A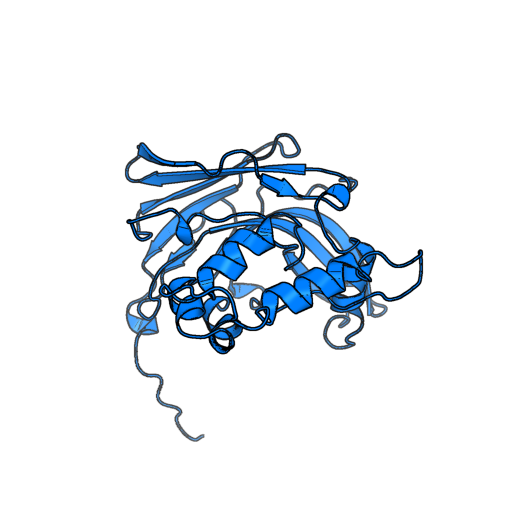RG A C 1
ATOM 1448 O O . ARG A 1 186 ? 5.229 -15.212 -14.041 1.00 98.25 186 ARG A O 1
ATOM 1455 N N . VAL A 1 187 ? 4.080 -15.182 -12.110 1.00 98.38 187 VAL A N 1
ATOM 1456 C CA . VAL A 1 187 ? 3.225 -16.329 -12.431 1.00 98.38 187 VAL A CA 1
ATOM 1457 C C . VAL A 1 187 ? 2.094 -15.865 -13.361 1.00 98.38 187 VAL A C 1
ATOM 1459 O O . VAL A 1 187 ? 1.355 -14.952 -13.002 1.00 98.38 187 VAL A O 1
ATOM 1462 N N . PRO A 1 188 ? 1.945 -16.447 -14.567 1.00 98.62 188 PRO A N 1
ATOM 1463 C CA . PRO A 1 188 ? 0.903 -16.048 -15.509 1.00 98.62 188 PRO A CA 1
ATOM 1464 C C . PRO A 1 188 ? -0.507 -16.080 -14.912 1.00 98.62 188 PRO A C 1
ATOM 1466 O O . PRO A 1 188 ? -0.933 -17.104 -14.382 1.00 98.62 188 PRO A O 1
ATOM 1469 N N . GLY A 1 189 ? -1.253 -14.988 -15.084 1.00 97.88 189 GLY A N 1
ATOM 1470 C CA . GLY A 1 189 ? -2.617 -14.834 -14.574 1.00 97.88 189 GLY A CA 1
ATOM 1471 C C . GLY A 1 189 ? -2.718 -14.163 -13.204 1.00 97.88 189 GLY A C 1
ATOM 1472 O O . GLY A 1 189 ? -3.817 -13.739 -12.847 1.00 97.88 189 GLY A O 1
ATOM 1473 N N . ASP A 1 190 ? -1.609 -14.004 -12.478 1.00 98.00 190 ASP A N 1
ATOM 1474 C CA . ASP A 1 190 ? -1.610 -13.269 -11.214 1.00 98.00 190 ASP A CA 1
ATOM 1475 C C . ASP A 1 190 ? -1.892 -11.779 -11.439 1.00 98.00 190 ASP A C 1
ATOM 1477 O O . ASP A 1 190 ? -1.507 -11.187 -12.453 1.00 98.00 190 ASP A O 1
ATOM 1481 N N . ALA A 1 191 ? -2.550 -11.168 -10.456 1.00 98.06 191 ALA A N 1
ATOM 1482 C CA . ALA A 1 191 ? -2.755 -9.731 -10.367 1.00 98.06 191 ALA A CA 1
ATOM 1483 C C . ALA A 1 191 ? -1.996 -9.181 -9.157 1.00 98.06 191 ALA A C 1
ATOM 1485 O O . ALA A 1 191 ? -1.948 -9.815 -8.103 1.00 98.06 191 ALA A O 1
ATOM 1486 N N . HIS A 1 192 ? -1.424 -7.988 -9.304 1.00 98.56 192 HIS A N 1
ATOM 1487 C CA . HIS A 1 192 ? -0.690 -7.316 -8.237 1.00 98.56 192 HIS A CA 1
ATOM 1488 C C . HIS A 1 192 ? -1.218 -5.903 -8.027 1.00 98.56 192 HIS A C 1
ATOM 1490 O O . HIS A 1 192 ? -1.514 -5.187 -8.984 1.00 98.56 192 HIS A O 1
ATOM 1496 N N . VAL A 1 193 ? -1.248 -5.496 -6.762 1.00 98.31 193 VAL A N 1
ATOM 1497 C CA . VAL A 1 193 ? -1.378 -4.103 -6.341 1.00 98.31 193 VAL A CA 1
ATOM 1498 C C . VAL A 1 193 ? -0.085 -3.746 -5.615 1.00 98.31 193 VAL A C 1
ATOM 1500 O O . VAL A 1 193 ? 0.310 -4.459 -4.693 1.00 98.31 193 VAL A O 1
ATOM 1503 N N . HIS A 1 194 ? 0.594 -2.689 -6.056 1.00 98.06 194 HIS A N 1
ATOM 1504 C CA . HIS A 1 194 ? 1.839 -2.210 -5.457 1.00 98.06 194 HIS A CA 1
ATOM 1505 C C . HIS A 1 194 ? 1.630 -0.795 -4.918 1.00 98.06 194 HIS A C 1
ATOM 1507 O O . HIS A 1 194 ? 1.439 0.142 -5.689 1.00 98.06 194 HIS A O 1
ATOM 1513 N N . PHE A 1 195 ? 1.651 -0.683 -3.595 1.00 97.69 195 PHE A N 1
ATOM 1514 C CA . PHE A 1 195 ? 1.610 0.555 -2.823 1.00 97.69 195 PHE A CA 1
ATOM 1515 C C . PHE A 1 195 ? 3.001 1.203 -2.827 1.00 97.69 195 PHE A C 1
ATOM 1517 O O . PHE A 1 195 ? 3.992 0.525 -2.551 1.00 97.69 195 PHE A O 1
ATOM 1524 N N . PHE A 1 196 ? 3.095 2.471 -3.233 1.00 96.00 196 PHE A N 1
ATOM 1525 C CA . PHE A 1 196 ? 4.377 3.141 -3.483 1.00 96.00 196 PHE A CA 1
ATOM 1526 C C . PHE A 1 196 ? 4.928 3.931 -2.298 1.00 96.00 196 PHE A C 1
ATOM 1528 O O . PHE A 1 196 ? 5.953 4.592 -2.457 1.00 96.00 196 PHE A O 1
ATOM 1535 N N . GLY A 1 197 ? 4.299 3.858 -1.134 1.00 92.19 197 GLY A N 1
ATOM 1536 C CA . GLY A 1 197 ? 4.614 4.624 0.064 1.00 92.19 197 GLY A CA 1
ATOM 1537 C C . GLY A 1 197 ? 3.738 5.868 0.229 1.00 92.19 197 GLY A C 1
ATOM 1538 O O . GLY A 1 197 ? 3.186 6.414 -0.731 1.00 92.19 197 GLY A O 1
ATOM 1539 N N . THR A 1 198 ? 3.654 6.340 1.470 1.00 87.69 198 THR A N 1
ATOM 1540 C CA . THR A 1 198 ? 3.115 7.654 1.840 1.00 87.69 198 THR A CA 1
ATOM 1541 C C . THR A 1 198 ? 4.227 8.564 2.365 1.00 87.69 198 THR A C 1
ATOM 1543 O O . THR A 1 198 ? 5.234 8.097 2.902 1.00 87.69 198 THR A O 1
ATOM 1546 N N . SER A 1 199 ? 4.058 9.882 2.238 1.00 80.88 199 SER A N 1
ATOM 1547 C CA . SER A 1 199 ? 4.964 10.875 2.825 1.00 80.88 199 SER A CA 1
ATOM 1548 C C . SER A 1 199 ? 4.670 11.188 4.293 1.00 80.88 199 SER A C 1
ATOM 1550 O O . SER A 1 199 ? 5.572 11.645 4.988 1.00 80.88 199 SER A O 1
ATOM 1552 N N . GLN A 1 200 ? 3.432 10.997 4.753 1.00 82.38 200 GLN A N 1
ATOM 1553 C CA . GLN A 1 200 ? 2.999 11.349 6.107 1.00 82.38 200 GLN A CA 1
ATOM 1554 C C . GLN A 1 200 ? 1.746 10.554 6.495 1.00 82.38 200 GLN A C 1
ATOM 1556 O O . GLN A 1 200 ? 0.964 10.140 5.641 1.00 82.38 200 GLN A O 1
ATOM 1561 N N . LEU A 1 201 ? 1.570 10.359 7.799 1.00 85.75 201 LEU A N 1
ATOM 1562 C CA . LEU A 1 201 ? 0.451 9.651 8.417 1.00 85.75 201 LEU A CA 1
ATOM 1563 C C . LEU A 1 201 ? 0.133 10.264 9.789 1.00 85.75 201 LEU A C 1
ATOM 1565 O O . LEU A 1 201 ? 0.966 10.979 10.358 1.00 85.75 201 LEU A O 1
ATOM 1569 N N . SER A 1 202 ? -1.063 10.008 10.321 1.00 89.19 202 SER A N 1
ATOM 1570 C CA . SER A 1 202 ? -1.559 10.640 11.550 1.00 89.19 202 SER A CA 1
ATOM 1571 C C . SER A 1 202 ? -0.835 10.199 12.820 1.00 89.19 202 SER A C 1
ATOM 1573 O O . SER A 1 202 ? -0.739 10.995 13.754 1.00 89.19 202 SER A O 1
ATOM 1575 N N . TYR A 1 203 ? -0.315 8.966 12.863 1.00 91.94 203 TYR A N 1
ATOM 1576 C CA . TYR A 1 203 ? 0.087 8.261 14.090 1.00 91.94 203 TYR A CA 1
ATOM 1577 C C . TYR A 1 203 ? 0.968 9.074 15.050 1.00 91.94 203 TYR A C 1
ATOM 1579 O O . TYR A 1 203 ? 0.661 9.148 16.235 1.00 91.94 203 TYR A O 1
ATOM 1587 N N . THR A 1 204 ? 2.026 9.733 14.566 1.00 86.50 204 THR A N 1
ATOM 1588 C CA . THR A 1 204 ? 2.941 10.500 15.438 1.00 86.50 204 THR A CA 1
ATOM 1589 C C . THR A 1 204 ? 2.391 11.861 15.872 1.00 86.50 204 THR A C 1
ATOM 1591 O O . THR A 1 204 ? 2.973 12.513 16.734 1.00 86.50 204 THR A O 1
ATOM 1594 N N . THR A 1 205 ? 1.280 12.304 15.280 1.00 87.88 205 THR A N 1
ATOM 1595 C CA . THR A 1 205 ? 0.686 13.636 15.495 1.00 87.88 205 THR A CA 1
ATOM 1596 C C . THR A 1 205 ? -0.630 13.608 16.268 1.00 87.88 205 THR A C 1
ATOM 1598 O O . THR A 1 205 ? -1.138 14.666 16.637 1.00 87.88 205 THR A O 1
ATOM 1601 N N . ARG A 1 206 ? -1.184 12.418 16.522 1.00 92.00 206 ARG A N 1
ATOM 1602 C CA . ARG A 1 206 ? -2.466 12.237 17.208 1.00 92.00 206 ARG A CA 1
ATOM 1603 C C . ARG A 1 206 ? -2.302 11.719 18.632 1.00 92.00 206 ARG A C 1
ATOM 1605 O O . ARG A 1 206 ? -1.418 10.922 18.919 1.00 92.00 206 ARG A O 1
ATOM 1612 N N . ASP A 1 207 ? -3.216 12.132 19.503 1.00 94.06 207 ASP A N 1
ATOM 1613 C CA . ASP A 1 207 ? -3.401 11.632 20.873 1.00 94.06 207 ASP A CA 1
ATOM 1614 C C . ASP A 1 207 ? -4.621 10.693 21.005 1.00 94.06 207 ASP A C 1
ATOM 1616 O O . ASP A 1 207 ? -4.936 10.194 22.087 1.00 94.06 207 ASP A O 1
ATOM 1620 N N . TRP A 1 208 ? -5.311 10.434 19.893 1.00 95.31 208 TRP A N 1
ATOM 1621 C CA . TRP A 1 208 ? -6.464 9.544 19.777 1.00 95.31 208 TRP A CA 1
ATOM 1622 C C . TRP A 1 208 ? -6.090 8.258 19.033 1.00 95.31 208 TRP A C 1
ATOM 1624 O O . TRP A 1 208 ? -5.122 8.249 18.284 1.00 95.31 208 TRP A O 1
ATOM 1634 N N . LYS A 1 209 ? -6.879 7.187 19.205 1.00 96.62 209 LYS A N 1
ATOM 1635 C CA . LYS A 1 209 ? -6.818 5.935 18.418 1.00 96.62 209 LYS A CA 1
ATOM 1636 C C . LYS A 1 209 ? -7.995 5.817 17.466 1.00 96.62 209 LYS A C 1
ATOM 1638 O O . LYS A 1 209 ? -9.053 6.389 17.763 1.00 96.62 209 LYS A O 1
ATOM 1643 N N . PHE A 1 210 ? -7.830 5.076 16.372 1.00 97.75 210 PHE A N 1
ATOM 1644 C CA . PHE A 1 210 ? -8.949 4.772 15.485 1.00 97.75 210 PHE A CA 1
ATOM 1645 C C . PHE A 1 210 ? -10.001 3.927 16.199 1.00 97.75 210 PHE A C 1
ATOM 1647 O O . PHE A 1 210 ? -9.699 3.123 17.083 1.00 97.75 210 PHE A O 1
ATOM 1654 N N . GLN A 1 211 ? -11.261 4.143 15.840 1.00 96.81 211 GLN A N 1
ATOM 1655 C CA . GLN A 1 211 ? -12.407 3.484 16.451 1.00 96.81 211 GLN A CA 1
ATOM 1656 C C . GLN A 1 211 ? -13.416 3.067 15.379 1.00 96.81 211 GLN A C 1
ATOM 1658 O O . GLN A 1 211 ? -13.534 3.736 14.350 1.00 96.81 211 GLN A O 1
ATOM 1663 N N . PRO A 1 212 ? -14.193 1.994 15.618 1.00 97.75 212 PRO A N 1
ATOM 1664 C CA . PRO A 1 212 ? -15.312 1.658 14.752 1.00 97.75 212 PRO A CA 1
ATOM 1665 C C . PRO A 1 212 ? -16.254 2.856 14.565 1.00 97.75 212 PRO A C 1
ATOM 1667 O O . PRO A 1 212 ? -16.706 3.458 15.541 1.00 97.75 212 PRO A O 1
ATOM 1670 N N . GLY A 1 213 ? -16.563 3.177 13.311 1.00 98.06 213 GLY A N 1
ATOM 1671 C CA . GLY A 1 213 ? -17.382 4.328 12.927 1.00 98.06 213 GLY A CA 1
ATOM 1672 C C . GLY A 1 213 ? -16.598 5.581 12.528 1.00 98.06 213 GLY A C 1
ATOM 1673 O O . GLY A 1 213 ? -17.226 6.531 12.060 1.00 98.06 213 GLY A O 1
ATOM 1674 N N . ASP A 1 214 ? -15.269 5.592 12.665 1.00 98.69 214 ASP A N 1
ATOM 1675 C CA . ASP A 1 214 ? -14.440 6.596 11.992 1.00 98.69 214 ASP A CA 1
ATOM 1676 C C . ASP A 1 214 ? -14.526 6.413 10.473 1.00 98.69 214 ASP A C 1
ATOM 1678 O O . ASP A 1 214 ? -14.718 5.300 9.984 1.00 98.69 214 ASP A O 1
ATOM 1682 N N . VAL A 1 215 ? -14.380 7.495 9.715 1.00 98.69 215 VAL A N 1
ATOM 1683 C CA . VAL A 1 215 ? -14.404 7.466 8.249 1.00 98.69 215 VAL A CA 1
ATOM 1684 C C . VAL A 1 215 ? -13.143 8.118 7.717 1.00 98.69 215 VAL A C 1
ATOM 1686 O O . VAL A 1 215 ? -12.836 9.255 8.068 1.00 98.69 215 VAL A O 1
ATOM 1689 N N . ILE A 1 216 ? -12.430 7.395 6.858 1.00 98.69 216 ILE A N 1
ATOM 1690 C CA . ILE A 1 216 ? -11.208 7.857 6.206 1.00 98.69 216 ILE A CA 1
ATOM 1691 C C . ILE A 1 216 ? -11.554 8.232 4.770 1.00 98.69 216 ILE A C 1
ATOM 1693 O O . ILE A 1 216 ? -12.160 7.436 4.053 1.00 98.69 216 ILE A O 1
ATOM 1697 N N . THR A 1 217 ? -11.165 9.437 4.365 1.00 98.62 217 THR A N 1
ATOM 1698 C CA . THR A 1 217 ? -11.350 9.967 3.011 1.00 98.62 217 THR A CA 1
ATOM 1699 C C . THR A 1 217 ? -9.995 10.319 2.429 1.00 98.62 217 THR A C 1
ATOM 1701 O O . THR A 1 217 ? -9.292 11.149 2.999 1.00 98.62 217 THR A O 1
ATOM 1704 N N . ILE A 1 218 ? -9.651 9.726 1.290 1.00 98.50 218 ILE A N 1
ATOM 1705 C CA . ILE A 1 218 ? -8.445 10.047 0.526 1.00 98.50 218 ILE A CA 1
ATOM 1706 C C . ILE A 1 218 ? -8.876 10.636 -0.809 1.00 98.50 218 ILE A C 1
ATOM 1708 O O . ILE A 1 218 ? -9.626 10.006 -1.554 1.00 98.50 218 ILE A O 1
ATOM 1712 N N . SER A 1 219 ? -8.405 11.837 -1.119 1.00 97.62 219 SER A N 1
ATOM 1713 C CA . SER A 1 219 ? -8.770 12.572 -2.331 1.00 97.62 219 SER A CA 1
ATOM 1714 C C . SER A 1 219 ? -7.549 13.091 -3.072 1.00 97.62 219 SER A C 1
ATOM 1716 O O . SER A 1 219 ? -6.488 13.302 -2.489 1.00 97.62 219 SER A O 1
ATOM 1718 N N . SER A 1 220 ? -7.720 13.327 -4.368 1.00 95.94 220 SER A N 1
ATOM 1719 C CA . SER A 1 220 ? -6.724 13.959 -5.222 1.00 95.94 220 SER A CA 1
ATOM 1720 C C . SER A 1 220 ? -7.402 14.554 -6.446 1.00 95.94 220 SER A C 1
ATOM 1722 O O . SER A 1 220 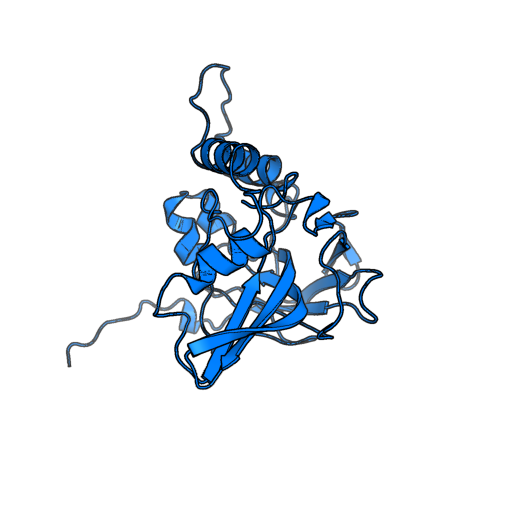? -8.280 13.911 -7.013 1.00 95.94 220 SER A O 1
ATOM 1724 N N . ASP A 1 221 ? -6.952 15.725 -6.896 1.00 90.69 221 ASP A N 1
ATOM 1725 C CA . ASP A 1 221 ? -7.470 16.373 -8.110 1.00 90.69 221 ASP A CA 1
ATOM 1726 C C . ASP A 1 221 ? -7.216 15.545 -9.386 1.00 90.69 221 ASP A C 1
ATOM 1728 O O . ASP A 1 221 ? -7.866 15.755 -10.408 1.00 90.69 221 ASP A O 1
ATOM 1732 N N . GLY A 1 222 ? -6.282 14.585 -9.334 1.00 86.62 222 GLY A N 1
ATOM 1733 C CA . GLY A 1 222 ? -6.024 13.636 -10.421 1.00 86.62 222 GLY A CA 1
ATOM 1734 C C . GLY A 1 222 ? -7.064 12.514 -10.550 1.00 86.62 222 GLY A C 1
ATOM 1735 O O . GLY A 1 222 ? -6.961 11.709 -11.472 1.00 86.62 222 GLY A O 1
ATOM 1736 N N . PHE A 1 223 ? -8.037 12.440 -9.639 1.00 94.00 223 PHE A N 1
ATOM 1737 C CA . PHE A 1 223 ? -9.078 11.413 -9.586 1.00 94.00 223 PHE A CA 1
ATOM 1738 C C . PHE A 1 223 ? -10.456 12.068 -9.487 1.00 94.00 223 PHE A C 1
ATOM 1740 O O . PHE A 1 223 ? -10.610 13.121 -8.871 1.00 94.00 223 PHE A O 1
ATOM 1747 N N . SER A 1 224 ? -11.483 11.458 -10.086 1.00 93.38 224 SER A N 1
ATOM 1748 C CA . SER A 1 224 ? -12.806 12.097 -10.146 1.00 93.38 224 SER A CA 1
ATOM 1749 C C . SER A 1 224 ? -13.599 11.964 -8.840 1.00 93.38 224 SER A C 1
ATOM 1751 O O . SER A 1 224 ? -14.506 12.756 -8.572 1.00 93.38 224 SER A O 1
ATOM 1753 N N . ALA A 1 225 ? -13.243 10.981 -8.008 1.00 95.88 225 ALA A N 1
ATOM 1754 C CA . ALA A 1 225 ? -13.897 10.710 -6.738 1.00 95.88 225 ALA A CA 1
ATOM 1755 C C . ALA A 1 225 ? -12.898 10.246 -5.663 1.00 95.88 225 ALA A C 1
ATOM 1757 O O . ALA A 1 225 ? -11.900 9.594 -5.982 1.00 95.88 225 ALA A O 1
ATOM 1758 N N . PRO A 1 226 ? -13.168 10.551 -4.380 1.00 97.69 226 PRO A N 1
ATOM 1759 C CA . PRO A 1 226 ? -12.320 10.118 -3.279 1.00 97.69 226 PRO A CA 1
ATOM 1760 C C . PRO A 1 226 ? -12.498 8.629 -2.957 1.00 97.69 226 PRO A C 1
ATOM 1762 O O . PRO A 1 226 ? -13.578 8.056 -3.130 1.00 97.69 226 PRO A O 1
ATOM 1765 N N . LEU A 1 227 ? -11.452 8.023 -2.397 1.00 98.56 227 LEU A N 1
ATOM 1766 C CA . LEU A 1 227 ? -11.531 6.733 -1.722 1.00 98.56 227 LEU A CA 1
ATOM 1767 C C . LEU A 1 227 ? -12.026 6.950 -0.289 1.00 98.56 227 LEU A C 1
ATOM 1769 O O . LEU A 1 227 ? -11.370 7.610 0.514 1.00 98.56 227 LEU A O 1
ATOM 1773 N N . LEU A 1 228 ? -13.196 6.399 0.017 1.00 98.38 228 LEU A N 1
ATOM 1774 C CA . LEU A 1 228 ? -13.857 6.506 1.316 1.00 98.38 228 LEU A CA 1
ATOM 1775 C C . LEU A 1 228 ? -13.955 5.129 1.952 1.00 98.38 228 LEU A C 1
ATOM 1777 O O . LEU A 1 228 ? -14.519 4.230 1.336 1.00 98.38 228 LEU A O 1
ATOM 1781 N N . ASN A 1 229 ? -13.487 4.964 3.186 1.00 98.69 229 ASN A N 1
ATOM 1782 C CA . ASN A 1 229 ? -13.611 3.703 3.914 1.00 98.69 229 ASN A CA 1
ATOM 1783 C C . ASN A 1 229 ? -13.983 3.943 5.384 1.00 98.69 229 ASN A C 1
ATOM 1785 O O . ASN A 1 229 ? -13.275 4.684 6.073 1.00 98.69 229 ASN A O 1
ATOM 1789 N N . PRO A 1 230 ? -15.065 3.324 5.896 1.00 98.56 230 PRO A N 1
ATOM 1790 C CA . PRO A 1 230 ? -15.335 3.309 7.324 1.00 98.56 230 PRO A CA 1
ATOM 1791 C C . PRO A 1 230 ? -14.367 2.368 8.048 1.00 98.56 230 PRO A C 1
ATOM 1793 O O . PRO A 1 230 ? -14.028 1.292 7.558 1.00 98.56 230 PRO A O 1
ATOM 1796 N N . VAL A 1 231 ? -13.978 2.739 9.258 1.00 98.69 231 VAL A N 1
ATOM 1797 C CA . VAL A 1 231 ? -13.281 1.860 10.192 1.00 98.69 231 VAL A CA 1
ATOM 1798 C C . VAL A 1 231 ? -14.308 0.992 10.904 1.00 98.69 231 VAL A C 1
ATOM 1800 O O . VAL A 1 231 ? -15.346 1.475 11.365 1.00 98.69 231 VAL A O 1
ATOM 1803 N N . VAL A 1 232 ? -14.028 -0.303 11.011 1.00 98.06 232 VAL A N 1
ATOM 1804 C CA . VAL A 1 232 ? -14.914 -1.282 11.649 1.00 98.06 232 VAL A CA 1
ATOM 1805 C C . VAL A 1 232 ? -14.145 -2.130 12.659 1.00 98.06 232 VAL A C 1
ATOM 1807 O O . VAL A 1 232 ? -12.933 -2.308 12.561 1.00 98.06 232 VAL A O 1
ATOM 1810 N N . GLY A 1 233 ? -14.847 -2.654 13.662 1.00 96.12 233 GLY A N 1
ATOM 1811 C CA . GLY A 1 233 ? -14.253 -3.618 14.586 1.00 96.12 233 GLY A CA 1
ATOM 1812 C C . GLY A 1 233 ? -14.095 -4.974 13.905 1.00 96.12 233 GLY A C 1
ATOM 1813 O O . GLY A 1 233 ? -15.032 -5.435 13.253 1.00 96.12 233 GLY A O 1
ATOM 1814 N N . GLY A 1 234 ? -12.933 -5.605 14.068 1.00 89.94 234 GLY A N 1
ATOM 1815 C CA . GLY A 1 234 ? -12.710 -6.983 13.637 1.00 89.94 234 GLY A CA 1
ATOM 1816 C C . GLY A 1 234 ? -13.492 -7.989 14.483 1.00 89.94 234 GLY A C 1
ATOM 1817 O O . GLY A 1 234 ? -14.082 -7.660 15.520 1.00 89.94 234 GLY A O 1
ATOM 1818 N N . SER A 1 235 ? -13.500 -9.246 14.046 1.00 88.88 235 SER A N 1
ATOM 1819 C CA . SER A 1 235 ? -14.195 -10.305 14.779 1.00 88.88 235 SER A CA 1
ATOM 1820 C C . SER A 1 235 ? -13.473 -10.619 16.092 1.00 88.88 235 SER A C 1
ATOM 1822 O O . SER A 1 235 ? -12.251 -10.763 16.130 1.00 88.88 235 SER A O 1
ATOM 1824 N N . LEU A 1 236 ? -14.226 -10.814 17.181 1.00 84.75 236 LEU A N 1
ATOM 1825 C CA . LEU A 1 236 ? -13.655 -11.265 18.460 1.00 84.75 236 LEU A CA 1
ATOM 1826 C C . LEU A 1 236 ? -12.940 -12.620 18.328 1.00 84.75 236 LEU A C 1
ATOM 1828 O O . LEU A 1 236 ? -11.985 -12.887 19.058 1.00 84.75 236 LEU A O 1
ATOM 1832 N N . ASP A 1 237 ? -13.360 -13.452 17.370 1.00 87.31 237 ASP A N 1
ATOM 1833 C CA . ASP A 1 237 ? -12.721 -14.738 17.089 1.00 87.31 237 ASP A CA 1
ATOM 1834 C C . ASP A 1 237 ? -11.298 -14.589 16.536 1.00 87.31 237 ASP A C 1
ATOM 1836 O O . ASP A 1 237 ? -10.512 -15.529 16.644 1.00 87.31 237 ASP A O 1
ATOM 1840 N N . GLU A 1 238 ? -10.930 -13.436 15.972 1.00 85.31 238 GLU A N 1
ATOM 1841 C CA . GLU A 1 238 ? -9.571 -13.187 15.471 1.00 85.31 238 GLU A CA 1
ATOM 1842 C C . GLU A 1 238 ? -8.564 -13.018 16.608 1.00 85.31 238 GLU A C 1
ATOM 1844 O O . GLU A 1 238 ? -7.392 -13.344 16.446 1.00 85.31 238 GLU A O 1
ATOM 1849 N N . GLY A 1 239 ? -9.015 -12.567 17.781 1.00 86.44 239 GLY A N 1
ATOM 1850 C CA . GLY A 1 239 ? -8.172 -12.421 18.969 1.00 86.44 239 GLY A CA 1
ATOM 1851 C C . GLY A 1 239 ? -7.913 -13.734 19.713 1.00 86.44 239 GLY A C 1
ATOM 1852 O O . GLY A 1 239 ? -7.169 -13.755 20.696 1.00 86.44 239 GLY A O 1
ATOM 1853 N N . ARG A 1 240 ? -8.532 -14.846 19.296 1.00 92.88 240 ARG A N 1
ATOM 1854 C CA . ARG A 1 240 ? -8.388 -16.124 20.001 1.00 92.88 240 ARG A CA 1
ATOM 1855 C C . ARG A 1 240 ? -7.027 -16.759 19.723 1.00 92.88 240 ARG A C 1
ATOM 1857 O O . ARG A 1 240 ? -6.526 -16.758 18.601 1.00 92.88 240 ARG A O 1
ATOM 1864 N N . VAL A 1 241 ? -6.471 -17.422 20.734 1.00 93.50 241 VAL A N 1
ATOM 1865 C CA . VAL A 1 241 ? -5.256 -18.226 20.560 1.00 93.50 241 VAL A CA 1
ATOM 1866 C C . VAL A 1 241 ? -5.537 -19.376 19.591 1.00 93.50 241 VAL A C 1
ATOM 1868 O O . VAL A 1 241 ? -6.354 -20.259 19.872 1.00 93.50 241 VAL A O 1
ATOM 1871 N N . ILE A 1 242 ? -4.828 -19.392 18.463 1.00 93.88 242 ILE A N 1
ATOM 1872 C CA . ILE A 1 242 ? -4.918 -20.469 17.479 1.00 93.88 242 ILE A CA 1
ATOM 1873 C C . ILE A 1 242 ? -4.151 -21.689 17.993 1.00 93.88 242 ILE A C 1
ATOM 1875 O O . ILE A 1 242 ? -2.951 -21.631 18.256 1.00 93.88 242 ILE A O 1
ATOM 1879 N N . ARG A 1 243 ? -4.845 -22.824 18.122 1.00 95.25 243 ARG A N 1
ATOM 1880 C CA . ARG A 1 243 ? -4.214 -24.114 18.427 1.00 95.25 243 ARG A CA 1
ATOM 1881 C C . ARG A 1 243 ? -3.926 -24.853 17.130 1.00 95.25 243 ARG A C 1
ATOM 1883 O O . ARG A 1 243 ? -4.851 -25.228 16.416 1.00 95.25 243 ARG A O 1
ATOM 1890 N N . VAL A 1 244 ? -2.649 -25.099 16.859 1.00 95.38 244 VAL A N 1
ATOM 1891 C CA . VAL A 1 244 ? -2.235 -25.964 15.751 1.00 95.38 244 VAL A CA 1
ATOM 1892 C C . VAL A 1 244 ? -2.521 -27.410 16.143 1.00 95.38 244 VAL A C 1
ATOM 1894 O O . VAL A 1 244 ? -1.907 -27.951 17.063 1.00 95.38 244 VAL A O 1
ATOM 1897 N N . ILE A 1 245 ? -3.484 -28.028 15.463 1.00 95.50 245 ILE A N 1
ATOM 1898 C CA . ILE A 1 245 ? -3.797 -29.446 15.628 1.00 95.50 245 ILE A CA 1
ATOM 1899 C C . ILE A 1 245 ? -2.901 -30.220 14.665 1.00 95.50 245 ILE A C 1
ATOM 1901 O O . ILE A 1 245 ? -2.905 -29.959 13.463 1.00 95.50 245 ILE A O 1
ATOM 1905 N N . LYS A 1 246 ? -2.111 -31.155 15.197 1.00 94.12 246 LYS A N 1
ATOM 1906 C CA . LYS A 1 246 ? -1.314 -32.061 14.369 1.00 94.12 246 LYS A CA 1
ATOM 1907 C C . LYS A 1 246 ? -2.261 -32.959 13.564 1.00 94.12 246 LYS A C 1
ATOM 1909 O O . LYS A 1 246 ? -3.137 -33.580 14.163 1.00 94.12 246 LYS A O 1
ATOM 1914 N N . ALA A 1 247 ? -2.067 -32.988 12.245 1.00 87.12 247 ALA A N 1
ATOM 1915 C CA . ALA A 1 247 ? -2.799 -33.855 11.323 1.00 87.12 247 ALA A CA 1
ATOM 1916 C C . ALA A 1 247 ? -2.479 -35.342 11.541 1.00 87.12 247 ALA A C 1
ATOM 1918 O O . ALA A 1 247 ? -1.328 -35.650 11.945 1.00 87.12 247 ALA A O 1
#

Foldseek 3Di:
DWFPLQLVVVCLLADDPDDDPDDDDDVSRVLQVQLLVWQEDDPPDATRDHDDADQDAPVQEDEFAAAFEDEPQAPFKWWWWFKKWKWAAAPVLDIDTQAIWIKTQIFRSVQCSVDVVSPHVRSNTHMYTDPDGDRPDPQAKWWKKKFKDAPNHTPDIPPTWIGGPPRTSHHPVNNVCSQSVDSVSRDHGDMDMGTSGTSDICVVPDPDGDDFRMKMWMDTPVDPGIRIHTYHYHDPVSVDDDDDDDD

Radius of gyration: 18.3 Å; Cα contacts (8 Å, |Δi|>4): 522; chains: 1; bounding box: 45×52×46 Å

Solvent-accessible surface area (backbone atoms only — not comparable to full-atom values): 13781 Å² total; per-residue (Å²): 95,31,24,67,57,21,53,63,56,54,47,58,53,71,53,70,97,78,85,64,101,77,70,79,80,49,71,66,57,52,52,42,49,46,20,63,76,33,6,63,50,61,95,95,50,85,40,48,75,67,68,84,81,77,49,76,63,82,86,39,60,31,50,61,70,38,68,43,60,36,44,57,71,52,80,35,49,36,70,28,60,26,56,22,42,34,32,37,16,39,93,85,36,48,79,39,79,60,30,36,23,45,28,32,55,33,27,18,57,60,47,24,50,77,36,77,87,30,44,60,68,20,34,61,44,38,32,35,44,23,69,52,76,43,64,79,71,86,55,51,72,44,56,37,37,43,37,33,26,48,90,88,38,80,79,45,68,69,53,85,38,60,40,35,39,77,39,29,33,35,34,64,69,39,54,50,45,67,57,48,70,43,70,85,66,25,47,56,73,45,73,47,78,47,76,60,49,37,30,63,59,60,75,92,78,51,97,73,76,70,48,66,64,26,35,40,37,37,39,36,89,93,47,97,61,58,30,35,32,34,30,30,71,34,54,72,76,68,48,52,87,84,78,86,75,85,131

Mean predicted aligned error: 5.17 Å

pLDDT: mean 91.55, std 11.98, range [38.44, 98.75]